Protein AF-A0A965V8N7-F1 (afdb_monomer)

Radius of gyration: 22.2 Å; Cα contacts (8 Å, |Δi|>4): 298; chains: 1; bounding box: 68×40×58 Å

Structure (mmCIF, N/CA/C/O backbone):
data_AF-A0A965V8N7-F1
#
_entry.id   AF-A0A965V8N7-F1
#
loop_
_atom_site.group_PDB
_atom_site.id
_atom_site.type_symbol
_atom_site.label_atom_id
_atom_site.label_alt_id
_atom_site.label_comp_id
_atom_site.label_asym_id
_atom_site.label_entity_id
_atom_site.label_seq_id
_atom_site.pdbx_PDB_ins_code
_atom_site.Cartn_x
_atom_site.Cartn_y
_atom_site.Cartn_z
_atom_site.occupancy
_atom_site.B_iso_or_equiv
_atom_site.auth_seq_id
_atom_site.auth_comp_id
_atom_site.auth_asym_id
_atom_site.auth_atom_id
_atom_site.pdbx_PDB_model_num
ATOM 1 N N . MET A 1 1 ? 3.398 13.184 -12.409 1.00 46.44 1 MET A N 1
ATOM 2 C CA . MET A 1 1 ? 3.079 11.799 -12.832 1.00 46.44 1 MET A CA 1
ATOM 3 C C . MET A 1 1 ? 4.379 11.014 -12.934 1.00 46.44 1 MET A C 1
ATOM 5 O O . MET A 1 1 ? 5.369 11.594 -13.361 1.00 46.44 1 MET A O 1
ATOM 9 N N . ALA A 1 2 ? 4.427 9.757 -12.485 1.00 54.62 2 ALA A N 1
ATOM 10 C CA . ALA A 1 2 ? 5.648 8.955 -12.586 1.00 54.62 2 ALA A CA 1
ATOM 11 C C . ALA A 1 2 ? 5.917 8.620 -14.062 1.00 54.62 2 ALA A C 1
ATOM 13 O O . ALA A 1 2 ? 5.117 7.926 -14.681 1.00 54.62 2 ALA A O 1
ATOM 14 N N . ASN A 1 3 ? 7.009 9.141 -14.628 1.00 67.31 3 ASN A N 1
ATOM 15 C CA . ASN A 1 3 ? 7.424 8.803 -15.986 1.00 67.31 3 ASN A CA 1
ATOM 16 C C . ASN A 1 3 ? 8.149 7.442 -15.965 1.00 67.31 3 ASN A C 1
ATOM 18 O O . ASN A 1 3 ? 9.212 7.306 -15.346 1.00 67.31 3 ASN A O 1
ATOM 22 N N . PHE A 1 4 ? 7.558 6.434 -16.612 1.00 72.81 4 PHE A N 1
ATOM 23 C CA . PHE A 1 4 ? 8.132 5.093 -16.725 1.00 72.81 4 PHE A CA 1
ATOM 24 C C . PHE A 1 4 ? 9.009 4.904 -17.971 1.00 72.81 4 PHE A C 1
ATOM 26 O O . PHE A 1 4 ? 9.716 3.911 -18.030 1.00 72.81 4 PHE A O 1
ATOM 33 N N . GLU A 1 5 ? 9.085 5.860 -18.903 1.00 70.88 5 GLU A N 1
ATOM 34 C CA . GLU A 1 5 ? 9.830 5.748 -20.175 1.00 70.88 5 GLU A CA 1
ATOM 35 C C . GLU A 1 5 ? 11.325 5.414 -20.024 1.00 70.88 5 GLU A C 1
ATOM 37 O O . GLU A 1 5 ? 11.957 4.929 -20.959 1.00 70.88 5 GLU A O 1
ATOM 42 N N . ARG A 1 6 ? 11.911 5.682 -18.849 1.00 79.94 6 ARG A N 1
ATOM 43 C CA . ARG A 1 6 ? 13.310 5.363 -18.504 1.00 79.94 6 ARG A CA 1
ATOM 44 C C . ARG A 1 6 ? 13.419 4.397 -17.325 1.00 79.94 6 ARG A C 1
ATOM 46 O O . ARG A 1 6 ? 14.348 4.473 -16.509 1.00 79.94 6 ARG A O 1
ATOM 53 N N . ARG A 1 7 ? 12.433 3.523 -17.180 1.00 87.44 7 ARG A N 1
ATOM 54 C CA . ARG A 1 7 ? 12.415 2.475 -16.167 1.00 87.44 7 ARG A CA 1
ATOM 55 C C . ARG A 1 7 ? 12.554 1.112 -16.828 1.00 87.44 7 ARG A C 1
ATOM 57 O O . ARG A 1 7 ? 12.416 0.981 -18.030 1.00 87.44 7 ARG A O 1
ATOM 64 N N . VAL A 1 8 ? 12.884 0.113 -16.027 1.00 87.56 8 VAL A N 1
ATOM 65 C CA . VAL A 1 8 ? 13.063 -1.273 -16.457 1.00 87.5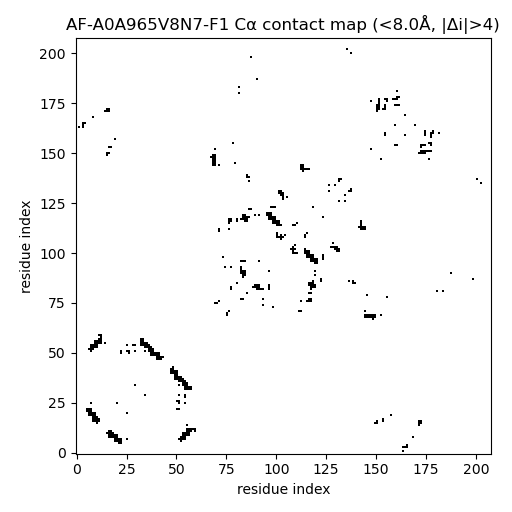6 8 VAL A CA 1
ATOM 66 C C . VAL A 1 8 ? 12.324 -2.160 -15.473 1.00 87.56 8 VAL A C 1
ATOM 68 O O . VAL A 1 8 ? 12.526 -2.025 -14.260 1.00 87.56 8 VAL A O 1
ATOM 71 N N . LEU A 1 9 ? 11.471 -3.047 -15.982 1.00 89.38 9 LEU A N 1
ATOM 72 C CA . LEU A 1 9 ? 10.795 -4.046 -15.165 1.00 89.38 9 LEU A CA 1
ATOM 73 C C . LEU A 1 9 ? 11.708 -5.248 -15.010 1.00 89.38 9 LEU A C 1
ATOM 75 O O . LEU A 1 9 ? 12.157 -5.839 -15.987 1.00 89.38 9 LEU A O 1
ATOM 79 N N . VAL A 1 10 ? 11.972 -5.619 -13.767 1.00 87.62 10 VAL A N 1
ATOM 80 C CA . VAL A 1 10 ? 12.726 -6.824 -13.453 1.00 87.62 10 VAL A CA 1
ATOM 81 C C . VAL A 1 10 ? 11.751 -7.905 -13.017 1.00 87.62 10 VAL A C 1
ATOM 83 O O . VAL A 1 10 ? 11.015 -7.724 -12.041 1.00 87.62 10 VAL A O 1
ATOM 86 N N . LEU A 1 11 ? 11.777 -9.018 -13.736 1.00 86.62 11 LEU A N 1
ATOM 87 C CA . LEU A 1 11 ? 11.002 -10.226 -13.498 1.00 86.62 11 LEU A CA 1
ATOM 88 C C . LEU A 1 11 ? 11.888 -11.314 -12.887 1.00 86.62 11 LEU A C 1
ATOM 90 O O . LEU A 1 11 ? 13.098 -11.360 -13.123 1.00 86.62 11 LEU A O 1
ATOM 94 N N . ASP A 1 12 ? 11.280 -12.215 -12.123 1.00 81.62 12 ASP A N 1
ATOM 95 C CA . ASP A 1 12 ? 11.936 -13.447 -11.689 1.00 81.62 12 ASP A CA 1
ATOM 96 C C . ASP A 1 12 ? 11.844 -14.559 -12.750 1.00 81.62 12 ASP A C 1
ATOM 98 O O . ASP A 1 12 ? 11.287 -14.393 -13.840 1.00 81.62 12 ASP A O 1
ATOM 102 N N . SER A 1 13 ? 12.378 -15.737 -12.423 1.00 78.31 13 SER A N 1
ATOM 103 C CA . SER A 1 13 ? 12.366 -16.900 -13.310 1.00 78.31 13 SER A CA 1
ATOM 104 C C . SER A 1 13 ? 10.961 -17.433 -13.624 1.00 78.31 13 SER A C 1
ATOM 106 O O . SER A 1 13 ? 10.836 -18.280 -14.504 1.00 78.31 13 SER A O 1
ATOM 108 N N . ARG A 1 14 ? 9.900 -16.939 -12.976 1.00 78.81 14 ARG A N 1
ATOM 109 C CA . ARG A 1 14 ? 8.494 -17.295 -13.227 1.00 78.81 14 ARG A CA 1
ATOM 110 C C . ARG A 1 14 ? 7.701 -16.174 -13.899 1.00 78.81 14 ARG A C 1
ATOM 112 O O . ARG A 1 14 ? 6.481 -16.264 -13.941 1.00 78.81 14 ARG A O 1
ATOM 119 N N . TYR A 1 15 ? 8.375 -15.148 -14.423 1.00 83.94 15 TYR A N 1
ATOM 120 C CA . TYR A 1 15 ? 7.741 -13.960 -15.004 1.00 83.94 15 TYR A CA 1
ATOM 121 C C . TYR A 1 15 ? 6.943 -13.124 -13.990 1.00 83.94 15 TYR A C 1
ATOM 123 O O . TYR A 1 15 ? 6.142 -12.275 -14.374 1.00 83.94 15 TYR A O 1
ATOM 131 N N . GLU A 1 16 ? 7.174 -13.308 -12.687 1.00 84.44 16 GLU A N 1
ATOM 132 C CA . GLU A 1 16 ? 6.535 -12.477 -11.674 1.00 84.44 16 GLU A CA 1
ATOM 133 C C . GLU A 1 16 ? 7.379 -11.200 -11.450 1.00 84.44 16 GLU A C 1
ATOM 135 O O . GLU A 1 16 ? 8.605 -11.278 -11.306 1.00 84.44 16 GLU A O 1
ATOM 140 N N . PRO A 1 17 ? 6.759 -10.012 -11.350 1.00 88.94 17 PRO A N 1
ATOM 141 C CA . PRO A 1 17 ? 7.457 -8.752 -11.146 1.00 88.94 17 PRO A CA 1
ATOM 142 C C . PRO A 1 17 ? 8.145 -8.701 -9.777 1.00 88.94 17 PRO A C 1
ATOM 144 O O . PRO A 1 17 ? 7.580 -9.091 -8.749 1.00 88.94 17 PRO A O 1
ATOM 147 N N . VAL A 1 18 ? 9.389 -8.214 -9.774 1.00 85.12 18 VAL A N 1
ATOM 148 C CA . VAL A 1 18 ? 10.254 -8.106 -8.588 1.00 85.12 18 VAL A CA 1
ATOM 149 C C . VAL A 1 18 ? 10.496 -6.649 -8.226 1.00 85.12 18 VAL A C 1
ATOM 151 O O . VAL A 1 18 ? 10.255 -6.241 -7.088 1.00 85.12 18 VAL A O 1
ATOM 154 N N . LYS A 1 19 ? 10.973 -5.850 -9.186 1.00 88.31 19 LYS A N 1
ATOM 155 C CA . LYS A 1 19 ? 11.287 -4.429 -8.982 1.00 88.31 19 LYS A CA 1
ATOM 156 C C . LYS A 1 19 ? 11.195 -3.634 -10.278 1.00 88.31 19 LYS A C 1
ATOM 158 O O . LYS A 1 19 ? 11.414 -4.174 -11.358 1.00 88.31 19 LYS A O 1
ATOM 163 N N . ILE A 1 20 ? 10.955 -2.335 -10.138 1.00 89.94 20 ILE A N 1
ATOM 164 C CA . ILE A 1 20 ? 11.187 -1.349 -11.195 1.00 89.94 20 ILE A CA 1
ATOM 165 C C . ILE A 1 20 ? 12.510 -0.646 -10.903 1.00 89.94 20 ILE A C 1
ATOM 167 O O . ILE A 1 20 ? 12.683 -0.094 -9.814 1.00 89.94 20 ILE A O 1
ATOM 171 N N . VAL A 1 21 ? 13.439 -0.657 -11.857 1.00 88.38 21 VAL A N 1
ATOM 172 C CA . VAL A 1 21 ? 14.742 0.019 -11.740 1.00 88.38 21 VAL A CA 1
ATOM 173 C C . VAL A 1 21 ? 14.898 1.120 -12.784 1.00 88.38 21 VAL A C 1
ATOM 175 O O . VAL A 1 21 ? 14.125 1.204 -13.733 1.00 88.38 21 VAL A O 1
ATOM 178 N N . GLY A 1 22 ? 15.866 2.018 -12.591 1.00 88.38 22 GLY A N 1
ATOM 179 C CA . GLY A 1 22 ? 16.255 2.976 -13.630 1.00 88.38 22 GLY A CA 1
ATOM 180 C C . GLY A 1 22 ? 17.112 2.327 -14.719 1.00 88.38 22 GLY A C 1
ATOM 181 O O . GLY A 1 22 ? 17.747 1.301 -14.470 1.00 88.38 22 GLY A O 1
ATOM 182 N N . LEU A 1 23 ? 17.175 2.965 -15.893 1.00 83.56 23 LEU A N 1
ATOM 183 C CA . LEU A 1 23 ? 17.964 2.494 -17.042 1.00 83.56 23 LEU A CA 1
ATOM 184 C C . LEU A 1 23 ? 19.409 2.130 -16.691 1.00 83.56 23 LEU A C 1
ATOM 186 O O . LEU A 1 23 ? 19.862 1.064 -17.081 1.00 83.56 23 LEU A O 1
ATOM 190 N N . GLN A 1 24 ? 20.113 2.969 -15.923 1.00 82.06 24 GLN A N 1
ATOM 191 C CA . GLN A 1 24 ? 21.515 2.733 -15.543 1.00 82.06 24 GLN A CA 1
ATOM 192 C C . GLN A 1 24 ? 21.703 1.369 -14.861 1.00 82.06 24 GLN A C 1
ATOM 194 O O . GLN A 1 24 ? 22.577 0.595 -15.235 1.00 82.06 24 GLN A O 1
ATOM 199 N N . VAL A 1 25 ? 20.830 1.042 -13.904 1.00 82.62 25 VAL A N 1
ATOM 200 C CA . VAL A 1 25 ? 20.850 -0.252 -13.206 1.00 82.62 25 VAL A CA 1
ATOM 201 C C . VAL A 1 25 ? 20.429 -1.385 -14.142 1.00 82.62 25 VAL A C 1
ATOM 203 O O . VAL A 1 25 ? 20.990 -2.472 -14.068 1.00 82.62 25 VAL A O 1
ATOM 206 N N . GLY A 1 26 ? 19.467 -1.140 -15.036 1.00 80.75 26 GLY A N 1
ATOM 207 C CA . GLY A 1 26 ? 19.075 -2.102 -16.068 1.00 80.75 26 GLY A CA 1
ATOM 208 C C . GLY A 1 26 ? 20.243 -2.491 -16.979 1.00 80.75 26 GLY A C 1
ATOM 209 O O . GLY A 1 26 ? 20.468 -3.676 -17.198 1.00 80.75 26 GLY A O 1
ATOM 210 N N . PHE A 1 27 ? 21.037 -1.515 -17.428 1.00 79.00 27 PHE A N 1
ATOM 211 C CA . PHE A 1 27 ? 22.238 -1.756 -18.231 1.00 79.00 27 PHE A CA 1
ATOM 212 C C . PHE A 1 27 ? 23.290 -2.577 -17.488 1.00 79.00 27 PHE A C 1
ATOM 214 O O . PHE A 1 27 ? 23.873 -3.472 -18.081 1.00 79.00 27 PHE A O 1
ATOM 221 N N . VAL A 1 28 ? 23.505 -2.336 -16.191 1.00 77.75 28 VAL A N 1
ATOM 222 C CA . VAL A 1 28 ? 24.415 -3.175 -15.390 1.00 77.75 28 VAL A CA 1
ATOM 223 C C . VAL A 1 28 ? 23.918 -4.623 -15.335 1.00 77.75 28 VAL A C 1
ATOM 225 O O . VAL A 1 28 ? 24.711 -5.552 -15.457 1.00 77.75 28 VAL A O 1
ATOM 228 N N . LEU A 1 29 ? 22.604 -4.831 -15.204 1.00 73.69 29 LEU A N 1
ATOM 229 C CA . LEU A 1 29 ? 22.031 -6.175 -15.141 1.00 73.69 29 LEU A CA 1
ATOM 230 C C . LEU A 1 29 ? 22.178 -6.950 -16.460 1.00 73.69 29 LEU A C 1
ATOM 232 O O . LEU A 1 29 ? 22.358 -8.164 -16.397 1.00 73.69 29 LEU A O 1
ATOM 236 N N . LEU A 1 30 ? 22.192 -6.280 -17.619 1.00 71.25 30 LEU A N 1
ATOM 237 C CA . LEU A 1 30 ? 22.417 -6.918 -18.928 1.00 71.25 30 LEU A CA 1
ATOM 238 C C . LEU A 1 30 ? 23.688 -7.768 -18.985 1.00 71.25 30 LEU A C 1
ATOM 240 O O . LEU A 1 30 ? 23.694 -8.829 -19.596 1.00 71.25 30 LEU A O 1
ATOM 244 N N . TYR A 1 31 ? 24.756 -7.312 -18.333 1.00 66.38 31 TYR A N 1
ATOM 245 C CA . TYR A 1 31 ? 26.040 -8.014 -18.322 1.00 66.38 31 TYR A CA 1
ATOM 246 C C . TYR A 1 31 ? 26.056 -9.227 -17.384 1.00 66.38 31 TYR A C 1
ATOM 248 O O . TYR A 1 31 ? 27.002 -10.007 -17.400 1.00 66.38 31 TYR A O 1
ATOM 256 N N . THR A 1 32 ? 25.025 -9.382 -16.549 1.00 63.97 32 THR A N 1
ATOM 257 C CA . THR A 1 32 ? 24.974 -10.403 -15.491 1.00 63.97 32 THR A CA 1
ATOM 258 C C . THR A 1 32 ? 23.913 -11.475 -15.723 1.00 63.97 32 THR A C 1
ATOM 260 O O . THR A 1 32 ? 24.016 -12.555 -15.144 1.00 63.97 32 THR A O 1
ATOM 263 N N . VAL A 1 33 ? 22.884 -11.199 -16.534 1.00 65.94 33 VAL A N 1
ATOM 264 C CA . VAL A 1 33 ? 21.743 -12.105 -16.734 1.00 65.94 33 VAL A CA 1
ATOM 265 C C . VAL A 1 33 ? 21.225 -12.094 -18.179 1.00 65.94 33 VAL A C 1
ATOM 267 O O . VAL A 1 33 ? 21.269 -11.053 -18.833 1.00 65.94 33 VAL A O 1
ATOM 270 N N . PRO A 1 34 ? 20.676 -13.220 -18.679 1.00 60.97 34 PRO A N 1
ATOM 271 C CA . PRO A 1 34 ? 20.028 -13.257 -19.987 1.00 60.97 34 PRO A CA 1
ATOM 272 C C . PRO A 1 34 ? 18.777 -12.364 -20.037 1.00 60.97 34 PRO A C 1
ATOM 274 O O . PRO A 1 34 ? 18.000 -12.293 -19.083 1.00 60.97 34 PRO A O 1
ATOM 277 N N . VAL A 1 35 ? 18.563 -11.696 -21.169 1.00 61.94 35 VAL A N 1
ATOM 278 C CA . VAL A 1 35 ? 17.463 -10.741 -21.389 1.00 61.94 35 VAL A CA 1
ATOM 279 C C . VAL A 1 35 ? 16.315 -11.424 -22.114 1.00 61.94 35 VAL A C 1
ATOM 281 O O . VAL A 1 35 ? 16.551 -12.218 -23.019 1.00 61.94 35 VAL A O 1
ATOM 284 N N . LEU A 1 36 ? 15.080 -11.102 -21.729 1.00 61.03 36 LEU A N 1
ATOM 285 C CA . LEU A 1 36 ? 13.883 -11.645 -22.370 1.00 61.03 36 LEU A CA 1
ATOM 286 C C . LEU A 1 36 ? 13.393 -10.760 -23.527 1.00 61.03 36 LEU A C 1
ATOM 288 O O . LEU A 1 36 ? 12.971 -11.295 -24.544 1.00 61.03 36 LEU A O 1
ATOM 292 N N . ASP A 1 37 ? 13.430 -9.432 -23.371 1.00 60.16 37 ASP A N 1
ATOM 293 C CA . ASP A 1 37 ? 12.869 -8.504 -24.357 1.00 60.16 37 ASP A CA 1
ATOM 294 C C . ASP A 1 37 ? 13.571 -7.126 -24.329 1.00 60.16 37 ASP A C 1
ATOM 296 O O . ASP A 1 37 ? 13.701 -6.494 -23.274 1.00 60.16 37 ASP A O 1
ATOM 300 N N . SER A 1 38 ? 14.034 -6.673 -25.501 1.00 58.91 38 SER A N 1
ATOM 301 C CA . SER A 1 38 ? 14.757 -5.406 -25.721 1.00 58.91 38 SER A CA 1
ATOM 302 C C . SER A 1 38 ? 14.299 -4.730 -27.027 1.00 58.91 38 SER A C 1
ATOM 304 O O . SER A 1 38 ? 15.030 -4.733 -28.019 1.00 58.91 38 SER A O 1
ATOM 306 N N . PRO A 1 39 ? 13.100 -4.125 -27.069 1.00 56.59 39 PRO A N 1
ATOM 307 C CA . PRO A 1 39 ? 12.486 -3.714 -28.333 1.00 56.59 39 PRO A CA 1
ATOM 308 C C . PRO A 1 39 ? 12.979 -2.364 -28.884 1.00 56.59 39 PRO A C 1
ATOM 310 O O . PRO A 1 39 ? 12.625 -2.000 -30.003 1.00 56.59 39 PRO A O 1
ATOM 313 N N . ARG A 1 40 ? 13.770 -1.574 -28.136 1.00 61.91 40 ARG A N 1
ATOM 314 C CA . ARG A 1 40 ? 14.130 -0.198 -28.535 1.00 61.91 40 ARG A CA 1
ATOM 315 C C . ARG A 1 40 ? 15.629 0.067 -28.463 1.00 61.91 40 ARG A C 1
ATOM 317 O O . ARG A 1 40 ? 16.266 -0.218 -27.455 1.00 61.91 40 ARG A O 1
ATOM 324 N N . LEU A 1 41 ? 16.170 0.684 -29.511 1.00 64.81 41 LEU A N 1
ATOM 325 C CA . LEU A 1 41 ? 17.547 1.176 -29.560 1.00 64.81 41 LEU A CA 1
ATOM 326 C C . LEU A 1 41 ? 17.602 2.632 -29.070 1.00 64.81 41 LEU A C 1
ATOM 328 O O . LEU A 1 41 ? 16.869 3.485 -29.571 1.00 64.81 41 LEU A O 1
ATOM 332 N N . ILE A 1 42 ? 18.481 2.935 -28.115 1.00 66.69 42 ILE A N 1
ATOM 333 C CA . ILE A 1 42 ? 18.906 4.308 -27.815 1.00 66.69 42 ILE A CA 1
ATOM 334 C C . ILE A 1 42 ? 20.180 4.589 -28.603 1.00 66.69 42 ILE A C 1
ATOM 336 O O . ILE A 1 42 ? 21.136 3.820 -28.537 1.00 66.69 42 ILE A O 1
ATOM 340 N N . ARG A 1 43 ? 20.205 5.714 -29.319 1.00 59.84 43 ARG A N 1
ATOM 341 C CA . ARG A 1 43 ? 21.410 6.207 -29.989 1.00 59.84 43 ARG A CA 1
ATOM 342 C C . ARG A 1 43 ? 22.262 6.989 -28.993 1.00 59.84 43 ARG A C 1
ATOM 344 O O . ARG A 1 43 ? 21.801 7.977 -28.427 1.00 59.84 43 ARG A O 1
ATOM 351 N N . GLY A 1 44 ? 23.483 6.529 -28.767 1.00 65.75 44 GLY A N 1
ATOM 352 C CA . GLY A 1 44 ? 24.552 7.320 -28.172 1.00 65.75 44 GLY A CA 1
ATOM 353 C C . GLY A 1 44 ? 25.307 8.114 -29.239 1.00 65.75 44 GLY A C 1
ATOM 354 O O . GLY A 1 44 ? 25.000 8.032 -30.427 1.00 65.75 44 GLY A O 1
ATOM 355 N N . VAL A 1 45 ? 26.318 8.868 -28.806 1.00 66.25 45 VAL A N 1
ATOM 356 C CA . VAL A 1 45 ? 27.130 9.731 -29.687 1.00 66.25 45 VAL A CA 1
ATOM 357 C C . VAL A 1 45 ? 27.904 8.918 -30.734 1.00 66.25 45 VAL A C 1
ATOM 359 O O . VAL A 1 45 ? 28.059 9.368 -31.863 1.00 66.25 45 VAL A O 1
ATOM 362 N N . SER A 1 46 ? 28.351 7.708 -30.381 1.00 66.81 46 SER A N 1
ATOM 363 C CA . SER A 1 46 ? 29.181 6.860 -31.258 1.00 66.81 46 SER A CA 1
ATOM 364 C C . SER A 1 46 ? 28.631 5.448 -31.465 1.00 66.81 46 SER A C 1
ATOM 366 O O . SER A 1 46 ? 29.075 4.744 -32.364 1.00 66.81 46 SER A O 1
ATOM 368 N N . GLN A 1 47 ? 27.690 5.005 -30.630 1.00 69.12 47 GLN A N 1
ATOM 369 C CA . GLN A 1 47 ? 27.152 3.642 -30.645 1.00 69.12 47 GLN A CA 1
ATOM 370 C C . GLN A 1 47 ? 25.671 3.657 -30.277 1.00 69.12 47 GLN A C 1
ATOM 372 O O . GLN A 1 47 ? 25.217 4.547 -29.559 1.00 69.12 47 GLN A O 1
ATOM 377 N N . SER A 1 48 ? 24.918 2.668 -30.753 1.00 68.31 48 SER A N 1
ATOM 378 C CA . SER A 1 48 ? 23.520 2.458 -30.362 1.00 68.31 48 SER A CA 1
ATOM 379 C C . SER A 1 48 ? 23.413 1.268 -29.414 1.00 68.31 48 SER A C 1
ATOM 381 O O . SER A 1 48 ? 24.083 0.261 -29.613 1.00 68.31 48 SER A O 1
ATOM 383 N N . PHE A 1 49 ? 22.553 1.377 -28.404 1.00 65.56 49 PHE A N 1
ATOM 384 C CA . PHE A 1 49 ? 22.380 0.369 -27.360 1.00 65.56 49 PHE A CA 1
ATOM 385 C C . PHE A 1 49 ? 20.933 -0.110 -27.307 1.00 65.56 49 PHE A C 1
ATOM 387 O O . PHE A 1 49 ? 20.006 0.702 -27.325 1.00 65.56 49 PHE A O 1
ATOM 394 N N . THR A 1 50 ? 20.723 -1.419 -27.192 1.00 67.19 50 THR A N 1
ATOM 395 C CA . THR A 1 50 ? 19.402 -1.993 -26.917 1.00 67.19 50 THR A CA 1
ATOM 396 C C . THR A 1 50 ? 18.999 -1.703 -25.477 1.00 67.19 50 THR A C 1
ATOM 398 O O . THR A 1 50 ? 19.742 -2.007 -24.543 1.00 67.19 50 THR A O 1
ATOM 401 N N . VAL A 1 51 ? 17.823 -1.114 -25.289 1.00 67.81 51 VAL A N 1
ATOM 402 C CA . VAL A 1 51 ? 17.281 -0.816 -23.967 1.00 67.81 51 VAL A CA 1
ATOM 403 C C . VAL A 1 51 ? 16.587 -2.048 -23.411 1.00 67.81 51 VAL A C 1
ATOM 405 O O . VAL A 1 51 ? 15.624 -2.519 -24.022 1.00 67.81 51 VAL A O 1
ATOM 408 N N . PRO A 1 52 ? 16.994 -2.518 -22.224 1.00 69.06 52 PRO A N 1
ATOM 409 C CA . PRO A 1 52 ? 16.343 -3.645 -21.593 1.00 69.06 52 PRO A CA 1
ATOM 410 C C . PRO A 1 52 ? 15.083 -3.167 -20.887 1.00 69.06 52 PRO A C 1
ATOM 412 O O . PRO A 1 52 ? 15.123 -2.810 -19.717 1.00 69.06 52 PRO A O 1
ATOM 415 N N . TRP A 1 53 ? 13.959 -3.103 -21.590 1.00 79.81 53 TRP A N 1
ATOM 416 C CA . TRP A 1 53 ? 12.695 -2.664 -20.988 1.00 79.81 53 TRP A CA 1
ATOM 417 C C . TRP A 1 53 ? 12.179 -3.696 -19.969 1.00 79.81 53 TRP A C 1
ATOM 419 O O . TRP A 1 53 ? 11.582 -3.337 -18.949 1.00 79.81 53 TRP A O 1
ATOM 429 N N . ILE A 1 54 ? 12.454 -4.980 -20.214 1.00 85.25 54 ILE A N 1
ATOM 430 C CA . ILE A 1 54 ? 12.112 -6.083 -19.317 1.00 85.25 54 ILE A CA 1
ATOM 431 C C . ILE A 1 54 ? 13.323 -7.007 -19.168 1.00 85.25 54 ILE A C 1
ATOM 433 O O . ILE A 1 54 ? 13.821 -7.580 -20.134 1.00 85.25 54 ILE A O 1
ATOM 437 N N . ILE A 1 55 ? 13.789 -7.182 -17.932 1.00 84.31 55 ILE A N 1
ATOM 438 C CA . ILE A 1 55 ? 14.890 -8.093 -17.598 1.00 84.31 55 ILE A CA 1
ATOM 439 C C . ILE A 1 55 ? 14.335 -9.254 -16.793 1.00 84.31 55 ILE A C 1
ATOM 441 O O . ILE A 1 55 ? 13.659 -9.041 -15.789 1.00 84.31 55 ILE A O 1
ATOM 445 N N . ARG A 1 56 ? 14.671 -10.484 -17.185 1.00 82.50 56 ARG A N 1
ATOM 446 C CA . ARG A 1 56 ? 14.316 -11.692 -16.441 1.00 82.50 56 ARG A CA 1
ATOM 447 C C . ARG A 1 56 ? 15.542 -12.245 -15.727 1.00 82.50 56 ARG A C 1
ATOM 449 O O . ARG A 1 56 ? 16.573 -12.488 -16.338 1.00 82.50 56 ARG A O 1
ATOM 456 N N . LEU A 1 57 ? 15.421 -12.482 -14.427 1.00 77.06 57 LEU A N 1
ATOM 457 C CA . LEU A 1 57 ? 16.471 -13.122 -13.640 1.00 77.06 57 LEU A CA 1
ATOM 458 C C . LEU A 1 57 ? 16.290 -14.645 -13.684 1.00 77.06 57 LEU A C 1
ATOM 460 O O . LEU A 1 57 ? 15.253 -15.158 -13.267 1.00 77.06 57 LEU A O 1
ATOM 464 N N . PHE A 1 58 ? 17.299 -15.378 -14.161 1.00 67.12 58 PHE A N 1
ATOM 465 C CA . PHE A 1 58 ? 17.256 -16.847 -14.245 1.00 67.12 58 PHE A CA 1
ATOM 466 C C . PHE A 1 58 ? 17.676 -17.525 -12.931 1.00 67.12 58 PHE A C 1
ATOM 468 O O . PHE A 1 58 ? 17.113 -18.555 -12.566 1.00 67.12 58 PHE A O 1
ATOM 475 N N . ASN A 1 59 ? 18.565 -16.888 -12.161 1.00 61.34 59 ASN A N 1
ATOM 476 C CA . ASN A 1 59 ? 19.004 -17.360 -10.849 1.00 61.34 59 ASN A CA 1
ATOM 477 C C . ASN A 1 59 ? 18.315 -16.553 -9.748 1.00 61.34 59 ASN A C 1
ATOM 479 O O . ASN A 1 59 ? 18.723 -15.441 -9.421 1.00 61.34 59 ASN A O 1
ATOM 483 N N . CYS A 1 60 ? 17.250 -17.103 -9.173 1.00 52.72 60 CYS A N 1
ATOM 484 C CA . CYS A 1 60 ? 16.647 -16.552 -7.965 1.00 52.72 60 CYS A CA 1
ATOM 485 C C . CYS A 1 60 ? 16.946 -17.487 -6.795 1.00 52.72 60 CYS A C 1
ATOM 487 O O . CYS A 1 60 ? 16.623 -18.673 -6.847 1.00 52.72 60 CYS A O 1
ATOM 489 N N . ALA A 1 61 ? 17.566 -16.930 -5.749 1.00 50.66 61 ALA A N 1
ATOM 490 C CA . ALA A 1 61 ? 17.768 -17.581 -4.460 1.00 50.66 61 ALA A CA 1
ATOM 491 C C . ALA A 1 61 ? 16.473 -18.274 -3.983 1.00 50.66 61 ALA A C 1
ATOM 493 O O . ALA A 1 61 ? 15.374 -17.788 -4.289 1.00 50.66 61 ALA A O 1
ATOM 494 N N . PRO A 1 62 ? 16.574 -19.396 -3.244 1.00 47.47 62 PRO A N 1
ATOM 495 C CA . PRO A 1 62 ? 15.419 -20.176 -2.828 1.00 47.47 62 PRO A CA 1
ATOM 496 C C . PRO A 1 62 ? 14.368 -19.283 -2.173 1.00 47.47 62 PRO A C 1
ATOM 498 O O . PRO A 1 62 ? 14.657 -18.490 -1.273 1.00 47.47 62 PRO A O 1
ATOM 501 N N . ARG A 1 63 ? 13.128 -19.411 -2.661 1.00 54.00 63 ARG A N 1
ATOM 502 C CA . ARG A 1 63 ? 11.956 -18.717 -2.124 1.00 54.00 63 ARG A CA 1
ATOM 503 C C . ARG A 1 63 ? 11.944 -18.912 -0.613 1.00 54.00 63 ARG A C 1
ATOM 505 O O . ARG A 1 63 ? 11.746 -20.029 -0.136 1.00 54.00 63 ARG A O 1
ATOM 512 N N . ASN A 1 64 ? 12.064 -17.827 0.145 1.00 43.94 64 ASN A N 1
ATOM 513 C CA . ASN A 1 64 ? 11.592 -17.861 1.516 1.00 43.94 64 ASN A CA 1
ATOM 514 C C . ASN A 1 64 ? 10.065 -17.998 1.413 1.00 43.94 64 ASN A C 1
ATOM 516 O O . ASN A 1 64 ? 9.376 -17.027 1.110 1.00 43.94 64 ASN A O 1
ATOM 520 N N . ARG A 1 65 ? 9.547 -19.223 1.581 1.00 49.19 65 ARG A N 1
ATOM 521 C CA . ARG A 1 65 ? 8.120 -19.602 1.485 1.00 49.19 65 ARG A CA 1
ATOM 522 C C . ARG A 1 65 ? 7.235 -18.922 2.547 1.00 49.19 65 ARG A C 1
ATOM 524 O O . ARG A 1 65 ? 6.102 -19.333 2.773 1.00 49.19 65 ARG A O 1
ATOM 531 N N . ARG A 1 66 ? 7.741 -17.899 3.240 1.00 44.03 66 ARG A N 1
ATOM 532 C CA . ARG A 1 66 ? 7.019 -17.175 4.283 1.00 44.03 66 ARG A CA 1
ATOM 533 C C . ARG A 1 66 ? 6.011 -16.220 3.646 1.00 44.03 66 ARG A C 1
ATOM 535 O O . ARG A 1 66 ? 6.333 -15.073 3.348 1.00 44.03 66 ARG A O 1
ATOM 542 N N . GLY A 1 67 ? 4.789 -16.730 3.511 1.00 51.62 67 GLY A N 1
ATOM 543 C CA . GLY A 1 67 ? 3.553 -15.958 3.434 1.00 51.62 67 GLY A CA 1
ATOM 544 C C . GLY A 1 67 ? 3.071 -15.686 2.016 1.00 51.62 67 GLY A C 1
ATOM 545 O O . GLY A 1 67 ? 3.503 -14.734 1.377 1.00 51.62 67 GLY A O 1
ATOM 546 N N . HIS A 1 68 ? 2.095 -16.472 1.565 1.00 55.59 68 HIS A N 1
ATOM 547 C CA . HIS A 1 68 ? 1.324 -16.271 0.332 1.00 55.59 68 HIS A CA 1
ATOM 548 C C . HIS A 1 68 ? 0.368 -15.055 0.387 1.00 55.59 68 HIS A C 1
ATOM 550 O O . HIS A 1 68 ? -0.625 -15.025 -0.326 1.00 55.59 68 HIS A O 1
ATOM 556 N N . GLY A 1 69 ? 0.644 -14.046 1.221 1.00 65.25 69 GLY A N 1
ATOM 557 C CA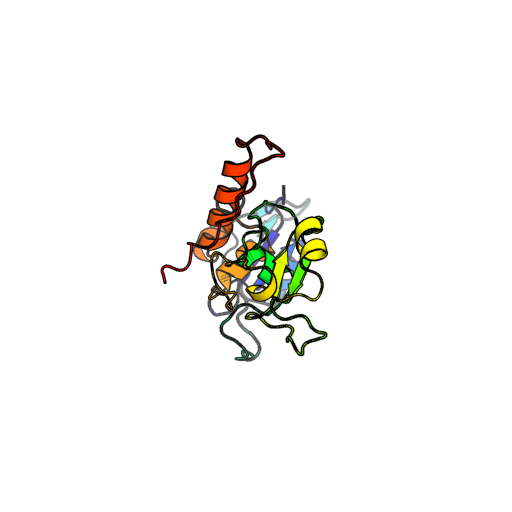 . GLY A 1 69 ? -0.259 -12.920 1.461 1.00 65.25 69 GLY A CA 1
ATOM 558 C C . GLY A 1 69 ? 0.468 -11.595 1.652 1.00 65.25 69 GLY A C 1
ATOM 559 O O . GLY A 1 69 ? 1.688 -11.541 1.842 1.00 65.25 69 GLY A O 1
ATOM 560 N N . ALA A 1 70 ? -0.291 -10.500 1.612 1.00 75.06 70 ALA A N 1
ATOM 561 C CA . ALA A 1 70 ? 0.259 -9.169 1.822 1.00 75.06 70 ALA A CA 1
ATOM 562 C C . ALA A 1 70 ? 0.972 -9.079 3.177 1.00 75.06 70 ALA A C 1
ATOM 564 O O . ALA A 1 70 ? 0.408 -9.417 4.222 1.00 75.06 70 ALA A O 1
ATOM 565 N N . ARG A 1 71 ? 2.216 -8.588 3.169 1.00 80.25 71 ARG A N 1
ATOM 566 C CA . ARG A 1 71 ? 2.944 -8.285 4.407 1.00 80.25 71 ARG A CA 1
ATOM 567 C C . ARG A 1 71 ? 2.184 -7.239 5.209 1.00 80.25 71 ARG A C 1
ATOM 569 O O . ARG A 1 71 ? 1.752 -6.237 4.638 1.00 80.25 71 ARG A O 1
ATOM 576 N N . PHE A 1 72 ? 2.076 -7.430 6.517 1.00 86.81 72 PHE A N 1
ATOM 577 C CA . PHE A 1 72 ? 1.520 -6.398 7.379 1.00 86.81 72 PHE A CA 1
ATOM 578 C C . PHE A 1 72 ? 2.423 -5.157 7.3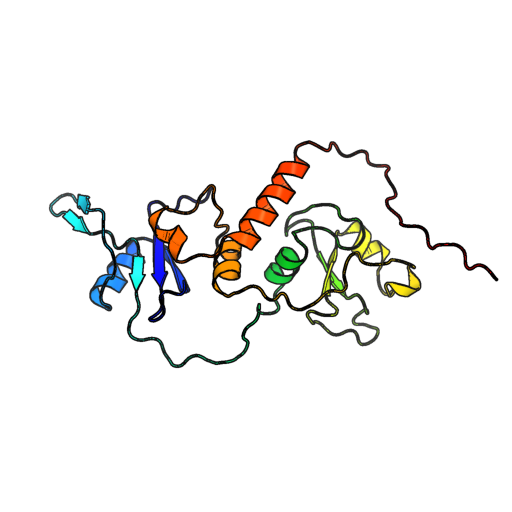36 1.00 86.81 72 PHE A C 1
ATOM 580 O O . PHE A 1 72 ? 3.611 -5.223 7.649 1.00 86.81 72 PHE A O 1
ATOM 587 N N . SER A 1 73 ? 1.884 -4.036 6.867 1.00 88.44 73 SER A N 1
ATOM 588 C CA . SER A 1 73 ? 2.577 -2.747 6.822 1.00 88.44 73 SER A CA 1
ATOM 589 C C . SER A 1 73 ? 1.553 -1.627 6.729 1.00 88.44 73 SER A C 1
ATOM 591 O O . SER A 1 73 ? 0.457 -1.838 6.210 1.00 88.44 73 SER A O 1
ATOM 593 N N . ARG A 1 74 ? 1.922 -0.419 7.172 1.00 90.88 74 ARG A N 1
ATOM 594 C CA . ARG A 1 74 ? 1.014 0.738 7.142 1.00 90.88 74 ARG A CA 1
ATOM 595 C C . ARG A 1 74 ? 0.440 0.984 5.751 1.00 90.88 74 ARG A C 1
ATOM 597 O O . ARG A 1 74 ? -0.764 1.140 5.600 1.00 90.88 74 ARG A O 1
ATOM 604 N N . GLN A 1 75 ? 1.305 0.941 4.739 1.00 84.88 75 GLN A N 1
ATOM 605 C CA . GLN A 1 75 ? 0.907 1.099 3.345 1.00 84.88 75 GLN A CA 1
ATOM 606 C C . GLN A 1 75 ? -0.120 0.041 2.929 1.00 84.88 75 GLN A C 1
ATOM 608 O O . GLN A 1 75 ? -1.133 0.391 2.337 1.00 84.88 75 GLN A O 1
ATOM 613 N N . ASN A 1 76 ? 0.094 -1.230 3.277 1.00 85.12 76 ASN A N 1
ATOM 614 C CA . ASN A 1 76 ? -0.834 -2.290 2.886 1.00 85.12 76 ASN A CA 1
ATOM 615 C C . ASN A 1 76 ? -2.173 -2.223 3.639 1.00 85.12 76 ASN A C 1
ATOM 617 O O . ASN A 1 76 ? -3.184 -2.613 3.063 1.00 85.12 76 ASN A O 1
ATOM 621 N N . VAL A 1 77 ? -2.211 -1.697 4.870 1.00 90.75 77 VAL A N 1
ATOM 622 C CA . VAL A 1 77 ? -3.481 -1.423 5.566 1.00 90.75 77 VAL A CA 1
ATOM 623 C C . VAL A 1 77 ? -4.256 -0.312 4.858 1.00 90.75 77 VAL A C 1
ATOM 625 O O . VAL A 1 77 ? -5.420 -0.508 4.526 1.00 90.75 77 VAL A O 1
ATOM 628 N N . TYR A 1 78 ? -3.604 0.811 4.533 1.00 88.69 78 TYR A N 1
ATOM 629 C CA . TYR A 1 78 ? -4.256 1.889 3.781 1.00 88.69 78 TYR A CA 1
ATOM 630 C C . TYR A 1 78 ? -4.778 1.410 2.423 1.00 88.69 78 TYR A C 1
ATOM 632 O O . TYR A 1 78 ? -5.855 1.814 1.999 1.00 88.69 78 TYR A O 1
ATOM 640 N N . LEU A 1 79 ? -4.032 0.532 1.750 1.00 81.88 79 LEU A N 1
ATOM 641 C CA . LEU A 1 79 ? -4.440 -0.071 0.484 1.00 81.88 79 LEU A CA 1
ATOM 642 C C . LEU A 1 79 ? -5.648 -0.996 0.633 1.00 81.88 79 LEU A C 1
ATOM 644 O O . LEU A 1 79 ? -6.567 -0.910 -0.178 1.00 81.88 79 LEU A O 1
ATOM 648 N N . ARG A 1 80 ? -5.659 -1.857 1.659 1.00 87.06 80 ARG A N 1
ATOM 649 C CA . ARG A 1 80 ? -6.802 -2.727 1.974 1.00 87.06 80 ARG A CA 1
ATOM 650 C C . ARG A 1 80 ? -8.070 -1.902 2.192 1.00 87.06 80 ARG A C 1
ATOM 652 O O . ARG A 1 80 ? -9.118 -2.246 1.662 1.00 87.06 80 ARG A O 1
ATOM 659 N N . ASP A 1 81 ? -7.936 -0.801 2.921 1.00 88.44 81 ASP A N 1
ATOM 660 C CA . ASP A 1 81 ? -9.036 0.079 3.321 1.00 88.44 81 ASP A CA 1
ATOM 661 C C . ASP A 1 81 ? -9.365 1.148 2.263 1.00 88.44 81 ASP A C 1
ATOM 663 O O . ASP A 1 81 ? -10.151 2.064 2.507 1.00 88.44 81 ASP A O 1
ATOM 667 N N . GLY A 1 82 ? -8.727 1.080 1.091 1.00 83.44 82 GLY A N 1
ATOM 668 C CA . GLY A 1 82 ? -8.971 1.980 -0.032 1.00 83.44 82 GLY A CA 1
ATOM 669 C C . GLY A 1 82 ? -8.658 3.451 0.234 1.00 83.44 82 GLY A C 1
ATOM 670 O O . GLY A 1 82 ? -9.266 4.326 -0.377 1.00 83.44 82 GLY A O 1
ATOM 671 N N . PHE A 1 83 ? -7.717 3.733 1.137 1.00 87.25 83 PHE A N 1
ATOM 672 C CA . PHE A 1 83 ? -7.421 5.074 1.648 1.00 87.25 83 PHE A CA 1
ATOM 673 C C . PHE A 1 83 ? -8.661 5.789 2.208 1.00 87.25 83 PHE A C 1
ATOM 675 O O . PHE A 1 83 ? -8.820 7.001 2.040 1.00 87.25 83 PHE A O 1
ATOM 682 N N . ARG A 1 84 ? -9.542 5.042 2.882 1.00 90.31 84 ARG A N 1
ATOM 683 C CA . ARG A 1 84 ? -10.733 5.580 3.542 1.00 90.31 84 ARG A CA 1
ATOM 684 C C . ARG A 1 84 ? -10.744 5.247 5.022 1.00 90.31 84 ARG A C 1
ATOM 686 O O . ARG A 1 84 ? -10.344 4.162 5.444 1.00 90.31 84 ARG A O 1
ATOM 693 N N . CYS A 1 85 ? -11.217 6.203 5.814 1.00 93.38 85 CYS A N 1
ATOM 694 C CA . CYS A 1 85 ? -11.470 5.994 7.233 1.00 93.38 85 CYS A CA 1
ATOM 695 C C . CYS A 1 85 ? -12.531 4.901 7.415 1.00 93.38 85 CYS A C 1
ATOM 697 O O . CYS A 1 85 ? -13.637 5.046 6.909 1.00 93.38 85 CYS A O 1
ATOM 699 N N . GLN A 1 86 ? -12.243 3.850 8.177 1.00 94.12 86 GLN A N 1
ATOM 700 C CA . GLN A 1 86 ? -13.190 2.752 8.404 1.00 94.12 86 GLN A CA 1
ATOM 701 C C . GLN A 1 86 ? -14.348 3.126 9.343 1.00 94.12 86 GLN A C 1
ATOM 703 O O . GLN A 1 86 ? -15.305 2.369 9.466 1.00 94.12 86 GLN A O 1
ATOM 708 N N . TYR A 1 87 ? -14.285 4.303 9.972 1.00 93.38 87 TYR A N 1
ATOM 709 C CA . TYR A 1 87 ? -15.333 4.808 10.862 1.00 93.38 87 TYR A CA 1
ATOM 710 C C . TYR A 1 87 ? -16.320 5.752 10.168 1.00 93.38 87 TYR A C 1
ATOM 712 O O . TYR A 1 87 ? -17.516 5.650 10.399 1.00 93.38 87 TYR A O 1
ATOM 720 N N . CYS A 1 88 ? -15.838 6.680 9.333 1.00 91.31 88 CYS A N 1
ATOM 721 C CA . CYS A 1 88 ? -16.684 7.688 8.671 1.00 91.31 88 CYS A CA 1
ATOM 722 C C . CYS A 1 88 ? -16.620 7.655 7.140 1.00 91.31 88 CYS A C 1
ATOM 724 O O . CYS A 1 88 ? -17.212 8.502 6.480 1.00 91.31 88 CYS A O 1
ATOM 726 N N . ASN A 1 89 ? -15.860 6.722 6.566 1.00 91.31 89 ASN A N 1
ATOM 727 C CA . ASN A 1 89 ? -15.684 6.522 5.126 1.00 91.31 89 ASN A CA 1
ATOM 728 C C . ASN A 1 89 ? -15.056 7.697 4.342 1.00 91.31 89 ASN A C 1
ATOM 730 O O . ASN A 1 89 ? -14.942 7.639 3.111 1.00 91.31 89 ASN A O 1
ATOM 734 N N . CYS A 1 90 ? -14.587 8.750 5.025 1.00 88.94 90 CYS A N 1
ATOM 735 C CA . CYS A 1 90 ? -13.919 9.868 4.364 1.00 88.94 90 CYS A CA 1
ATOM 736 C C . CYS A 1 90 ? -12.631 9.397 3.669 1.00 88.94 90 CYS A C 1
ATOM 738 O O . CYS A 1 90 ? -11.827 8.658 4.252 1.00 88.94 90 CYS A O 1
ATOM 740 N N . ALA A 1 91 ? -12.426 9.840 2.429 1.00 86.12 91 ALA A N 1
ATOM 741 C CA . ALA A 1 91 ? -11.195 9.586 1.692 1.00 86.12 91 ALA A CA 1
ATOM 742 C C . ALA A 1 91 ? -10.040 10.436 2.236 1.00 86.12 91 ALA A C 1
ATOM 744 O O . ALA A 1 91 ? -10.237 11.530 2.767 1.00 86.12 91 ALA A O 1
ATOM 745 N N . GLY A 1 92 ? -8.817 9.940 2.081 1.00 85.38 92 GLY A N 1
ATOM 746 C CA . GLY A 1 92 ? -7.622 10.674 2.466 1.00 85.38 92 GLY A CA 1
ATOM 747 C C . GLY A 1 92 ? -6.359 10.180 1.773 1.00 85.38 92 GLY A C 1
ATOM 748 O O . GLY A 1 92 ? -6.376 9.324 0.892 1.00 85.38 92 GLY A O 1
ATOM 749 N N . SER A 1 93 ? -5.232 10.743 2.185 1.00 85.31 93 SER A N 1
ATOM 750 C CA . SER A 1 93 ? -3.891 10.299 1.828 1.00 85.31 93 SER A CA 1
ATOM 751 C C . SER A 1 93 ? -3.166 9.793 3.075 1.00 85.31 93 SER A C 1
ATOM 753 O O . SER A 1 93 ? -3.612 9.975 4.207 1.00 85.31 93 SER A O 1
ATOM 755 N N . MET A 1 94 ? -1.991 9.193 2.897 1.00 84.81 94 MET A N 1
ATOM 756 C CA . MET A 1 94 ? -1.174 8.745 4.033 1.00 84.81 94 MET A CA 1
ATOM 757 C C . MET A 1 94 ? -0.748 9.890 4.971 1.00 84.81 94 MET A C 1
ATOM 759 O O . MET A 1 94 ? -0.308 9.616 6.082 1.00 84.81 94 MET A O 1
ATOM 763 N N . LEU A 1 95 ? -0.868 11.153 4.541 1.00 87.12 95 LEU A N 1
ATOM 764 C CA . LEU A 1 95 ? -0.525 12.329 5.347 1.00 87.12 95 LEU A CA 1
ATOM 765 C C . LEU A 1 95 ? -1.626 12.708 6.350 1.00 87.12 95 LEU A C 1
ATOM 767 O O . LEU A 1 95 ? -1.331 13.233 7.425 1.00 87.12 95 LEU A O 1
ATOM 771 N N . ASN A 1 96 ? -2.896 12.466 6.012 1.00 89.56 96 ASN A N 1
ATOM 772 C CA . ASN A 1 96 ? -4.042 12.841 6.850 1.00 89.56 96 ASN A CA 1
ATOM 773 C C . ASN A 1 96 ? -4.778 11.635 7.462 1.00 89.56 96 ASN A C 1
ATOM 775 O O . ASN A 1 96 ? -5.593 11.818 8.369 1.00 89.56 96 ASN A O 1
ATOM 779 N N . LEU A 1 97 ? -4.441 10.415 7.036 1.00 94.56 97 LEU A N 1
ATOM 780 C CA . LEU A 1 97 ? -4.920 9.169 7.622 1.00 94.56 97 LEU A CA 1
ATOM 781 C C . LEU A 1 97 ? -3.910 8.580 8.609 1.00 94.56 97 LEU A C 1
ATOM 783 O O . LEU A 1 97 ? -2.696 8.577 8.413 1.00 94.56 97 LEU A O 1
ATOM 787 N N . THR A 1 98 ? -4.444 7.994 9.665 1.00 96.81 98 THR A N 1
ATOM 788 C CA . THR A 1 98 ? -3.716 7.263 10.702 1.00 96.81 98 THR A CA 1
ATOM 789 C C . THR A 1 98 ? -4.160 5.807 10.729 1.00 96.81 98 THR A C 1
ATOM 791 O O . THR A 1 98 ? -5.102 5.428 10.034 1.00 96.81 98 THR A O 1
ATOM 794 N N . LEU A 1 99 ? -3.447 4.988 11.496 1.00 96.75 99 LEU A N 1
ATOM 795 C CA . LEU A 1 99 ? -3.895 3.644 11.831 1.00 96.75 99 LEU A CA 1
ATOM 796 C C . LEU A 1 99 ? -4.452 3.653 13.246 1.00 96.75 99 LEU A C 1
ATOM 798 O O . LEU A 1 99 ? -3.918 4.364 14.098 1.00 96.75 99 LEU A O 1
ATOM 802 N N . ASP A 1 100 ? -5.489 2.862 13.465 1.00 96.38 100 ASP A N 1
ATOM 803 C CA . ASP A 1 100 ? -6.115 2.678 14.766 1.00 96.38 100 ASP A CA 1
ATOM 804 C C . ASP A 1 100 ? -6.306 1.187 15.062 1.00 96.38 100 ASP A C 1
ATOM 806 O O . ASP A 1 100 ? -6.502 0.379 14.149 1.00 96.38 100 ASP A O 1
ATOM 810 N N . HIS A 1 101 ? -6.226 0.838 16.344 1.00 96.62 101 HIS A N 1
ATOM 811 C CA . HIS A 1 101 ? -6.466 -0.504 16.860 1.00 96.62 101 HIS A CA 1
ATOM 812 C C . HIS A 1 101 ? -7.930 -0.642 17.281 1.00 96.62 101 HIS A C 1
ATOM 814 O O . HIS A 1 101 ? -8.361 0.081 18.175 1.00 96.62 101 HIS A O 1
ATOM 820 N N . LEU A 1 102 ? -8.689 -1.584 16.717 1.00 94.56 102 LEU A N 1
ATOM 821 C CA . LEU A 1 102 ? -10.092 -1.818 17.093 1.00 94.56 102 LEU A CA 1
ATOM 822 C C . LEU A 1 102 ? -10.235 -2.134 18.585 1.00 94.56 102 LEU A C 1
ATOM 824 O O . LEU A 1 102 ? -11.013 -1.488 19.285 1.00 94.56 102 LEU A O 1
ATOM 828 N N . VAL A 1 103 ? -9.413 -3.064 19.065 1.00 94.44 103 VAL A N 1
ATOM 829 C CA . VAL A 1 103 ? -9.123 -3.296 20.476 1.00 94.44 103 VAL A CA 1
ATOM 830 C C . VAL A 1 103 ? -7.875 -2.484 20.825 1.00 94.44 103 VAL A C 1
ATOM 832 O O . VAL A 1 103 ? -6.803 -2.789 20.297 1.00 94.44 103 VAL A O 1
ATOM 835 N N . PRO A 1 104 ? -7.964 -1.462 21.692 1.00 94.81 104 PRO A N 1
ATOM 836 C CA . PRO A 1 104 ? -6.824 -0.628 22.058 1.00 94.81 104 PRO A CA 1
ATOM 837 C C . PRO A 1 104 ? -5.647 -1.434 22.616 1.00 94.81 104 PRO A C 1
ATOM 839 O O . PRO A 1 104 ? -5.838 -2.409 23.345 1.00 94.81 104 PRO A O 1
ATOM 842 N N . LEU A 1 105 ? -4.418 -0.975 22.356 1.00 93.12 105 LEU A N 1
ATOM 843 C CA . LEU A 1 105 ? -3.198 -1.615 22.870 1.00 93.12 105 LEU A CA 1
ATOM 844 C C . LEU A 1 105 ? -3.209 -1.733 24.405 1.00 93.12 105 LEU A C 1
ATOM 846 O O . LEU A 1 105 ? -2.857 -2.775 24.948 1.00 93.12 105 LEU A O 1
ATOM 850 N N . ALA A 1 106 ? -3.699 -0.698 25.098 1.00 92.00 106 ALA A N 1
ATOM 851 C CA . ALA A 1 106 ? -3.851 -0.685 26.557 1.00 92.00 106 ALA A CA 1
ATOM 852 C C . ALA A 1 106 ? -4.817 -1.761 27.094 1.00 92.00 106 ALA A C 1
ATOM 854 O O . ALA A 1 106 ? -4.786 -2.076 28.277 1.00 92.00 106 ALA A O 1
ATOM 855 N N . ARG A 1 107 ? -5.661 -2.337 26.229 1.00 92.50 107 ARG A N 1
ATOM 856 C CA . ARG A 1 107 ? -6.595 -3.427 26.547 1.00 92.50 107 ARG A CA 1
ATOM 857 C C . ARG A 1 107 ? -6.147 -4.773 25.962 1.00 92.50 107 ARG A C 1
ATOM 859 O O . ARG A 1 107 ? -6.959 -5.672 25.784 1.00 92.50 107 ARG A O 1
ATOM 866 N N . GLY A 1 108 ? -4.862 -4.907 25.624 1.00 93.44 108 GLY A N 1
ATOM 867 C CA . GLY A 1 108 ? -4.282 -6.146 25.096 1.00 93.44 108 GLY A CA 1
ATOM 868 C C . GLY A 1 108 ? -4.460 -6.352 23.589 1.00 93.44 108 GLY A C 1
ATOM 869 O O . GLY A 1 108 ? -4.148 -7.428 23.077 1.00 93.44 108 GLY A O 1
ATOM 870 N N . GLY A 1 109 ? -4.936 -5.342 22.858 1.00 94.06 109 GLY A N 1
ATOM 871 C CA . GLY A 1 109 ? -5.070 -5.418 21.409 1.00 94.06 109 GLY A CA 1
ATOM 872 C C . GLY A 1 109 ? -3.728 -5.573 20.696 1.00 94.06 109 GLY A C 1
ATOM 873 O O . GLY A 1 109 ? -2.756 -4.882 21.000 1.00 94.06 109 GLY A O 1
ATOM 874 N N . LYS A 1 110 ? -3.668 -6.470 19.710 1.00 95.56 110 LYS A N 1
ATOM 875 C CA . LYS A 1 110 ? -2.439 -6.771 18.962 1.00 95.56 110 LYS A CA 1
ATOM 876 C C . LYS A 1 110 ? -2.303 -5.891 17.723 1.00 95.56 110 LYS A C 1
ATOM 878 O O . LYS A 1 110 ? -3.289 -5.438 17.152 1.00 95.56 110 LYS A O 1
ATOM 883 N N . THR A 1 111 ? -1.073 -5.662 17.274 1.00 95.00 111 THR A N 1
ATOM 884 C CA . THR A 1 111 ? -0.817 -5.020 15.977 1.00 95.00 111 THR A CA 1
ATOM 885 C C . THR A 1 111 ? -0.842 -6.086 14.886 1.00 9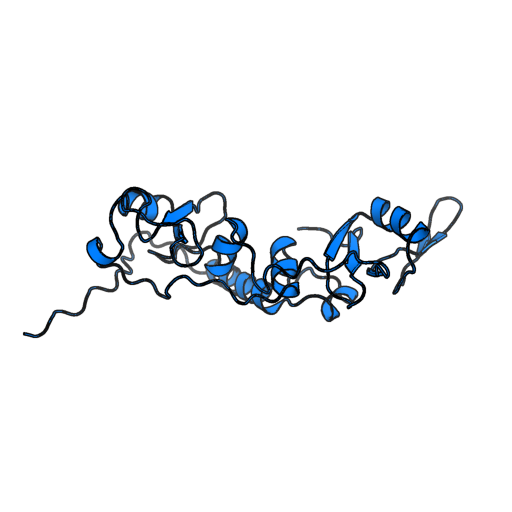5.00 111 THR A C 1
ATOM 887 O O . THR A 1 111 ? 0.181 -6.697 14.576 1.00 95.00 111 THR A O 1
ATOM 890 N N . SER A 1 112 ? -2.024 -6.340 14.336 1.00 94.00 112 SER A N 1
ATOM 891 C CA . SER A 1 112 ? -2.272 -7.410 13.369 1.00 94.00 112 SER A CA 1
ATOM 892 C C . SER A 1 112 ? -3.349 -7.016 12.356 1.00 94.00 112 SER A C 1
ATOM 894 O O . SER A 1 112 ? -4.018 -5.990 12.499 1.00 94.00 112 SER A O 1
ATOM 896 N N . TRP A 1 113 ? -3.485 -7.806 11.288 1.00 93.38 113 TRP A N 1
ATOM 897 C CA . TRP A 1 113 ? -4.434 -7.532 10.205 1.00 93.38 113 TRP A CA 1
ATOM 898 C C . TRP A 1 113 ? -5.883 -7.435 10.685 1.00 93.38 113 TRP A C 1
ATOM 900 O O . TRP A 1 113 ? -6.616 -6.609 10.162 1.00 93.38 113 TRP A O 1
ATOM 910 N N . ASP A 1 114 ? -6.246 -8.234 11.680 1.00 94.56 114 ASP A N 1
ATOM 911 C CA . ASP A 1 114 ? -7.566 -8.366 12.304 1.00 94.56 114 ASP A CA 1
ATOM 912 C C . ASP A 1 114 ? -7.908 -7.268 13.318 1.00 94.56 114 ASP A C 1
ATOM 914 O O . ASP A 1 114 ? -9.060 -7.132 13.716 1.00 94.56 114 ASP A O 1
ATOM 918 N N . ASN A 1 115 ? -6.930 -6.451 13.712 1.00 95.88 115 ASN A N 1
ATOM 919 C CA . ASN A 1 115 ? -7.141 -5.422 14.726 1.00 95.88 115 ASN A CA 1
ATOM 920 C C . ASN A 1 115 ? -6.787 -4.010 14.250 1.00 95.88 115 ASN A C 1
ATOM 922 O O . ASN A 1 115 ? -7.139 -3.042 14.911 1.00 95.88 115 ASN A O 1
ATOM 926 N N . ILE A 1 116 ? -6.093 -3.857 13.122 1.00 96.88 116 ILE A N 1
ATOM 927 C CA . ILE A 1 116 ? -5.645 -2.547 12.642 1.00 96.88 116 ILE A CA 1
ATOM 928 C C . ILE A 1 116 ? -6.486 -2.094 11.457 1.00 96.88 116 ILE A C 1
ATOM 930 O O . ILE A 1 116 ? -6.624 -2.817 10.468 1.00 96.88 116 ILE A O 1
ATOM 934 N N . VAL A 1 117 ? -6.986 -0.862 11.530 1.00 96.38 117 VAL A N 1
ATOM 935 C CA . VAL A 1 117 ? -7.757 -0.197 10.474 1.00 96.38 117 VAL A CA 1
ATOM 936 C C . VAL A 1 117 ? -7.240 1.206 10.186 1.00 96.38 117 VAL A C 1
ATOM 938 O O . VAL A 1 117 ? -6.537 1.823 10.983 1.00 96.38 117 VAL A O 1
ATOM 941 N N . THR A 1 118 ? -7.604 1.723 9.023 1.00 96.25 118 THR A N 1
ATOM 942 C CA . THR A 1 118 ? -7.389 3.108 8.619 1.00 96.25 118 THR A CA 1
ATOM 943 C C . THR A 1 118 ? -8.416 4.017 9.281 1.00 96.25 118 THR A C 1
ATOM 945 O O . THR A 1 118 ? -9.618 3.779 9.190 1.00 96.25 118 THR A O 1
ATOM 948 N N . ALA A 1 119 ? -7.959 5.110 9.887 1.00 96.50 119 ALA A N 1
ATOM 949 C CA . ALA A 1 119 ? -8.808 6.089 10.555 1.00 96.50 119 ALA A CA 1
ATOM 950 C C . ALA A 1 119 ? -8.340 7.516 10.259 1.00 96.50 119 ALA A C 1
ATOM 952 O O . ALA A 1 119 ? -7.138 7.794 10.260 1.00 96.50 119 ALA A O 1
ATOM 953 N N . CYS A 1 120 ? -9.262 8.455 10.041 1.00 95.62 120 CYS A N 1
ATOM 954 C CA . CYS A 1 120 ? -8.905 9.874 10.030 1.00 95.62 120 CYS A CA 1
ATOM 955 C C . CYS A 1 120 ? -8.557 10.345 11.451 1.00 95.62 120 CYS A C 1
ATOM 957 O O . CYS A 1 120 ? -8.998 9.746 12.435 1.00 95.62 120 CYS A O 1
ATOM 959 N N . LYS A 1 121 ? -7.787 11.434 11.568 1.00 94.88 121 LYS A N 1
ATOM 960 C CA . LYS A 1 121 ? -7.351 11.971 12.871 1.00 94.88 121 LYS A CA 1
ATOM 961 C C . LYS A 1 121 ? -8.527 12.238 13.818 1.00 94.88 121 LYS A C 1
ATOM 963 O O . LYS A 1 121 ? -8.456 11.877 14.985 1.00 94.88 121 LYS A O 1
ATOM 968 N N . THR A 1 122 ? -9.619 12.806 13.302 1.00 94.50 122 THR A N 1
ATOM 969 C CA . THR A 1 122 ? -10.816 13.142 14.085 1.00 94.50 122 THR A CA 1
ATOM 970 C C . THR A 1 122 ? -11.499 11.902 14.662 1.00 94.50 122 THR A C 1
ATOM 972 O O . THR A 1 122 ? -11.792 11.867 15.854 1.00 94.50 122 THR A O 1
ATOM 975 N N . CYS A 1 123 ? -11.734 10.868 13.845 1.00 94.75 123 CYS A N 1
ATOM 976 C CA . CYS A 1 123 ? -12.353 9.625 14.314 1.00 94.75 123 CYS A CA 1
ATOM 977 C C . CYS A 1 123 ? -11.436 8.855 15.264 1.00 94.75 123 CYS A C 1
ATOM 979 O O . CYS A 1 123 ? -11.914 8.371 16.284 1.00 94.75 123 CYS A O 1
ATOM 981 N N . ASN A 1 124 ? -10.137 8.785 14.959 1.00 95.50 124 ASN A N 1
ATOM 982 C CA . ASN A 1 124 ? -9.158 8.107 15.805 1.00 95.50 124 ASN A CA 1
ATOM 983 C C . ASN A 1 124 ? -9.090 8.755 17.201 1.00 95.50 124 ASN A C 1
ATOM 985 O O . ASN A 1 124 ? -9.231 8.081 18.219 1.00 95.50 124 ASN A O 1
ATOM 989 N N . LEU A 1 125 ? -9.000 10.091 17.253 1.00 93.69 125 LEU A N 1
ATOM 990 C CA . LEU A 1 125 ? -9.027 10.843 18.509 1.00 93.69 125 LEU A CA 1
ATOM 991 C C . LEU A 1 125 ? -10.347 10.650 19.264 1.00 93.69 125 LEU A C 1
ATOM 993 O O . LEU A 1 125 ? -10.339 10.442 20.474 1.00 93.69 125 LEU A O 1
ATOM 997 N N . ARG A 1 126 ? -11.483 10.693 18.552 1.00 92.12 126 ARG A N 1
ATOM 998 C CA . ARG A 1 126 ? -12.801 10.470 19.154 1.00 92.12 126 ARG A CA 1
ATOM 999 C C . ARG A 1 126 ? -12.903 9.073 19.750 1.00 92.12 126 ARG A C 1
ATOM 1001 O O . ARG A 1 126 ? -13.422 8.951 20.852 1.00 92.12 126 ARG A O 1
ATOM 1008 N N . LYS A 1 127 ? -12.434 8.027 19.068 1.00 93.25 127 LYS A N 1
ATOM 1009 C CA . LYS A 1 127 ? -12.469 6.667 19.611 1.00 93.25 127 LYS A CA 1
ATOM 1010 C C . LYS A 1 127 ? -11.598 6.553 20.864 1.00 93.25 127 LYS A C 1
ATOM 1012 O O . LYS A 1 127 ? -12.088 6.102 21.902 1.00 93.25 127 LYS A O 1
ATOM 1017 N N . GLY A 1 128 ? -10.350 7.013 20.793 1.00 91.88 128 GLY A N 1
ATOM 1018 C CA . GLY A 1 128 ? -9.406 6.924 21.903 1.00 91.88 128 GLY A CA 1
ATOM 1019 C C . GLY A 1 128 ? -9.219 5.477 22.377 1.00 91.88 128 GLY A C 1
ATOM 1020 O O . GLY A 1 128 ? -9.070 4.558 21.573 1.00 91.88 128 GLY A O 1
ATOM 1021 N N . ALA A 1 129 ? -9.264 5.262 23.694 1.00 92.31 129 ALA A N 1
ATOM 1022 C CA . ALA A 1 129 ? -9.086 3.948 24.324 1.00 92.31 129 ALA A CA 1
ATOM 1023 C C . ALA A 1 129 ? -10.381 3.116 24.435 1.00 92.31 129 ALA A C 1
ATOM 1025 O O . ALA A 1 129 ? -10.455 2.207 25.270 1.00 92.31 129 ALA A O 1
ATOM 1026 N N . ARG A 1 130 ? -11.402 3.435 23.632 1.00 92.75 130 ARG A N 1
ATOM 1027 C CA . ARG A 1 130 ? -12.662 2.686 23.582 1.00 92.75 130 ARG A CA 1
ATOM 1028 C C . ARG A 1 130 ? -12.648 1.629 22.489 1.00 92.75 130 ARG A C 1
ATOM 1030 O O . ARG A 1 130 ? -11.958 1.801 21.482 1.00 92.75 130 ARG A O 1
ATOM 1037 N N . THR A 1 131 ? -13.401 0.552 22.681 1.00 90.12 131 THR A N 1
ATOM 1038 C CA . THR A 1 131 ? -13.628 -0.449 21.627 1.00 90.12 131 THR A CA 1
ATOM 1039 C C . THR A 1 131 ? -14.747 -0.004 20.681 1.00 90.12 131 THR A C 1
ATOM 1041 O O . THR A 1 131 ? -15.469 0.960 20.954 1.00 90.12 131 THR A O 1
ATOM 1044 N N . ILE A 1 132 ? -14.886 -0.671 19.534 1.00 88.12 132 ILE A N 1
ATOM 1045 C CA . ILE A 1 132 ? -15.966 -0.360 18.583 1.00 88.12 132 ILE A C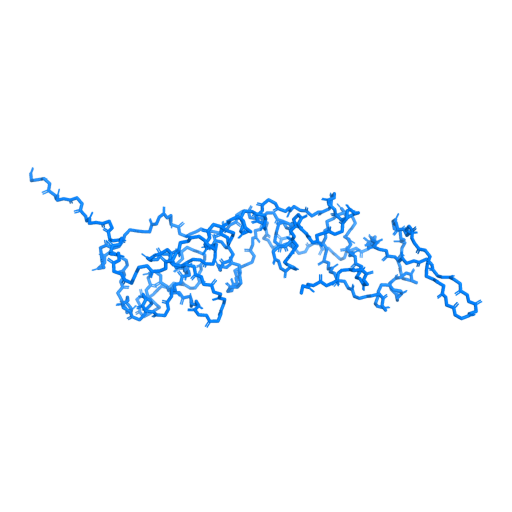A 1
ATOM 1046 C C . ILE A 1 132 ? -17.350 -0.659 19.174 1.00 88.12 132 ILE A C 1
ATOM 1048 O O . ILE A 1 132 ? -18.296 0.077 18.898 1.00 88.12 132 ILE A O 1
ATOM 1052 N N . GLU A 1 133 ? -17.444 -1.670 20.043 1.00 87.31 133 GLU A N 1
ATOM 1053 C CA . GLU A 1 133 ? -18.662 -2.056 20.757 1.00 87.31 133 GLU A CA 1
ATOM 1054 C C . GLU A 1 133 ? -19.096 -0.961 21.735 1.00 87.31 133 GLU A C 1
ATOM 1056 O O . GLU A 1 133 ? -20.258 -0.567 21.736 1.00 87.31 133 GLU A O 1
ATOM 1061 N N . GLU A 1 134 ? -18.156 -0.401 22.506 1.00 89.38 134 GLU A N 1
ATOM 1062 C CA . GLU A 1 134 ? -18.424 0.707 23.437 1.00 89.38 134 GLU A CA 1
ATOM 1063 C C . GLU A 1 134 ? -18.879 1.988 22.726 1.00 89.38 134 GLU A C 1
ATOM 1065 O O . GLU A 1 134 ? -19.587 2.811 23.303 1.00 89.38 134 GLU A O 1
ATOM 1070 N N . LEU A 1 135 ? -18.456 2.178 21.476 1.00 85.69 135 LEU A N 1
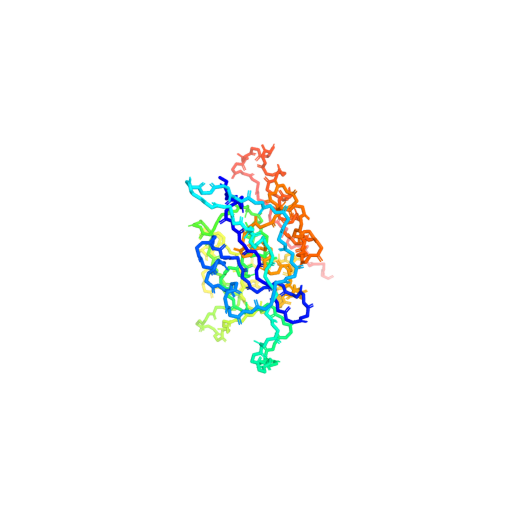ATOM 1071 C CA . LEU A 1 135 ? -18.881 3.302 20.643 1.00 85.69 135 LEU A CA 1
ATOM 1072 C C . LEU A 1 135 ? -20.180 3.025 19.879 1.00 85.69 135 LEU A C 1
ATOM 1074 O O . LEU A 1 135 ? -20.688 3.934 19.223 1.00 85.69 135 LEU A O 1
ATOM 1078 N N . GLY A 1 136 ? -20.686 1.789 19.906 1.00 86.75 136 GLY A N 1
ATOM 1079 C CA . GLY A 1 136 ? -21.818 1.365 19.084 1.00 86.75 136 GLY A CA 1
ATOM 1080 C C . GLY A 1 136 ? -21.552 1.465 17.577 1.00 86.75 136 GLY A C 1
ATOM 1081 O O . GLY A 1 136 ? -22.494 1.573 16.795 1.00 86.75 136 GLY A O 1
ATOM 1082 N N . ILE A 1 137 ? -20.283 1.464 17.150 1.00 84.69 137 ILE A N 1
ATOM 1083 C CA . ILE A 1 137 ? -19.909 1.587 15.738 1.00 84.69 137 ILE A CA 1
ATOM 1084 C C . ILE A 1 137 ? -19.830 0.195 15.123 1.00 84.69 137 ILE A C 1
ATOM 1086 O O . ILE A 1 137 ? -19.122 -0.680 15.617 1.00 84.69 137 ILE A O 1
ATOM 1090 N N . ARG A 1 138 ? -20.494 0.013 13.981 1.00 86.31 138 ARG A N 1
ATOM 1091 C CA . ARG A 1 138 ? -20.304 -1.162 13.127 1.00 86.31 138 ARG A CA 1
ATOM 1092 C C . ARG A 1 138 ? -19.414 -0.800 11.952 1.00 86.31 138 ARG A C 1
ATOM 1094 O O . ARG A 1 138 ? -19.684 0.160 11.234 1.00 86.31 138 ARG A O 1
ATOM 1101 N N . LEU A 1 139 ? -18.353 -1.576 11.765 1.00 86.00 139 LEU A N 1
ATOM 1102 C CA . LEU A 1 139 ? -17.504 -1.449 10.589 1.00 86.00 139 LEU A CA 1
ATOM 1103 C C . LEU A 1 139 ? -18.225 -2.020 9.361 1.00 86.00 139 LEU A C 1
ATOM 1105 O O . LEU A 1 139 ? -18.947 -3.011 9.493 1.00 86.00 139 LEU A O 1
ATOM 1109 N N . PRO A 1 140 ? -17.996 -1.460 8.160 1.00 80.94 140 PRO A N 1
ATOM 1110 C CA . PRO A 1 140 ? -18.570 -1.994 6.925 1.00 80.94 140 PRO A CA 1
ATOM 1111 C C . PRO A 1 140 ? -18.074 -3.416 6.625 1.00 80.94 140 PRO A C 1
ATOM 1113 O O . PRO A 1 140 ? -18.794 -4.221 6.040 1.00 80.94 140 PRO A O 1
ATOM 1116 N N . ARG A 1 141 ? -16.844 -3.737 7.039 1.00 82.94 141 ARG A N 1
ATOM 1117 C CA . ARG A 1 141 ? -16.266 -5.079 6.988 1.00 82.94 141 ARG A CA 1
ATOM 1118 C C . ARG A 1 141 ? -15.247 -5.233 8.112 1.00 82.94 141 ARG A C 1
ATOM 1120 O O . ARG A 1 141 ? -14.501 -4.296 8.394 1.00 82.94 141 ARG A O 1
ATOM 1127 N N . MET A 1 142 ? -15.184 -6.418 8.718 1.00 88.88 142 MET A N 1
ATOM 1128 C CA . MET A 1 142 ? -14.116 -6.729 9.665 1.00 88.88 142 MET A CA 1
ATOM 1129 C C . MET A 1 142 ? -12.761 -6.776 8.948 1.00 88.88 142 MET A C 1
ATOM 1131 O O . MET A 1 142 ? -12.667 -7.291 7.828 1.00 88.88 142 MET A O 1
ATOM 1135 N N . PRO A 1 143 ? -11.711 -6.201 9.551 1.00 91.44 143 PRO A N 1
ATOM 1136 C CA . PRO A 1 143 ? -10.408 -6.151 8.921 1.00 91.44 143 PRO A CA 1
ATOM 1137 C C . PRO A 1 143 ? -9.812 -7.561 8.840 1.00 91.44 143 PRO A C 1
ATOM 1139 O O . PRO A 1 143 ? -9.782 -8.305 9.810 1.00 91.44 143 PRO A O 1
ATOM 1142 N N . GLU A 1 144 ? -9.332 -7.936 7.661 1.00 88.75 144 GLU A N 1
ATOM 1143 C CA . GLU A 1 144 ? -8.711 -9.238 7.404 1.00 88.75 144 GLU A CA 1
ATOM 1144 C C . GLU A 1 144 ? -7.411 -9.036 6.626 1.00 88.75 144 GLU A C 1
ATOM 1146 O O . GLU A 1 144 ? -7.162 -7.960 6.063 1.00 88.75 144 GLU A O 1
ATOM 1151 N N . GLN A 1 145 ? -6.558 -10.063 6.583 1.00 86.25 145 GLN A N 1
ATOM 1152 C CA . GLN A 1 145 ? -5.397 -10.032 5.702 1.00 86.25 145 GLN A CA 1
ATOM 1153 C C . GLN A 1 145 ? -5.883 -10.060 4.247 1.00 86.25 145 GLN A C 1
ATOM 1155 O O . GLN A 1 145 ? -6.565 -11.007 3.853 1.00 86.25 145 GLN A O 1
ATOM 1160 N N . PRO A 1 146 ? -5.533 -9.064 3.416 1.00 80.69 146 PRO A N 1
ATOM 1161 C CA . PRO A 1 146 ? -5.981 -9.064 2.040 1.00 80.69 146 PRO A CA 1
ATOM 1162 C C . PRO A 1 146 ? -5.286 -10.187 1.270 1.00 80.69 146 PRO A C 1
ATOM 1164 O O . PRO A 1 146 ? -4.057 -10.321 1.300 1.00 80.69 146 PRO A O 1
ATOM 1167 N N . ASN A 1 147 ? -6.078 -10.943 0.512 1.00 74.94 147 ASN A N 1
ATOM 1168 C CA . ASN A 1 147 ? -5.594 -11.940 -0.439 1.00 74.94 147 ASN A CA 1
ATOM 1169 C C . ASN A 1 147 ? -5.141 -11.278 -1.753 1.00 74.94 147 ASN A C 1
ATOM 1171 O O . ASN A 1 147 ? -5.543 -11.664 -2.849 1.00 74.94 147 ASN A O 1
ATOM 1175 N N . PHE A 1 148 ? -4.356 -10.204 -1.652 1.00 73.25 148 PHE A N 1
ATOM 1176 C CA . PHE A 1 148 ? -3.750 -9.615 -2.835 1.00 73.25 148 PHE A CA 1
ATOM 1177 C C . PHE A 1 148 ? -2.675 -10.567 -3.339 1.00 73.25 148 PHE A C 1
ATOM 1179 O O . PHE A 1 148 ? -1.725 -10.882 -2.613 1.00 73.25 148 PHE A O 1
ATOM 1186 N N . ASN A 1 149 ? -2.804 -10.995 -4.594 1.00 75.56 149 ASN A N 1
ATOM 1187 C CA . ASN A 1 149 ? -1.704 -11.672 -5.255 1.00 75.56 149 ASN A CA 1
ATOM 1188 C C . ASN A 1 149 ? -0.488 -10.723 -5.326 1.00 75.56 149 ASN A C 1
ATOM 1190 O O . ASN A 1 149 ? -0.568 -9.497 -5.163 1.00 75.56 149 ASN A O 1
ATOM 1194 N N . ARG A 1 150 ? 0.694 -11.307 -5.523 1.00 76.38 150 ARG A N 1
ATOM 1195 C CA . ARG A 1 150 ? 1.958 -10.564 -5.457 1.00 76.38 150 ARG A CA 1
ATOM 1196 C C . ARG A 1 150 ? 2.039 -9.451 -6.505 1.00 76.38 150 ARG A C 1
ATOM 1198 O O . ARG A 1 150 ? 2.652 -8.416 -6.249 1.00 76.38 150 ARG A O 1
ATOM 1205 N N . THR A 1 151 ? 1.424 -9.663 -7.663 1.00 82.75 151 THR A N 1
ATOM 1206 C CA . THR A 1 151 ? 1.433 -8.732 -8.793 1.00 82.75 151 THR A CA 1
ATOM 1207 C C . THR A 1 151 ? 0.525 -7.525 -8.541 1.00 82.75 151 THR A C 1
ATOM 1209 O O . THR A 1 151 ? 0.943 -6.402 -8.813 1.00 82.75 151 THR A O 1
ATOM 1212 N N . ALA A 1 152 ? -0.625 -7.703 -7.887 1.00 81.81 152 ALA A N 1
ATOM 1213 C CA . ALA A 1 152 ? -1.478 -6.601 -7.445 1.00 81.81 152 ALA A CA 1
ATOM 1214 C C . ALA A 1 152 ? -0.791 -5.736 -6.382 1.00 81.81 152 ALA A C 1
ATOM 1216 O O . ALA A 1 152 ? -0.814 -4.507 -6.454 1.00 81.81 152 ALA A O 1
ATOM 1217 N N . LEU A 1 153 ? -0.098 -6.355 -5.419 1.00 79.62 153 LEU A N 1
ATOM 1218 C CA . LEU A 1 153 ? 0.723 -5.614 -4.452 1.00 79.62 153 LEU A CA 1
ATOM 1219 C C . LEU A 1 153 ? 1.845 -4.827 -5.133 1.00 79.62 153 LEU A C 1
ATOM 1221 O O . LEU A 1 153 ? 2.152 -3.704 -4.726 1.00 79.62 153 LEU A O 1
ATOM 1225 N N . PHE A 1 154 ? 2.461 -5.413 -6.160 1.00 84.62 154 PHE A N 1
ATOM 1226 C CA . PHE A 1 154 ? 3.478 -4.746 -6.961 1.00 84.62 154 PHE A CA 1
ATOM 1227 C C . PHE A 1 154 ? 2.906 -3.508 -7.660 1.00 84.62 154 PHE A C 1
ATOM 1229 O O . PHE A 1 154 ? 3.485 -2.428 -7.537 1.00 84.62 154 PHE A O 1
ATOM 1236 N N . ALA A 1 155 ? 1.744 -3.634 -8.307 1.00 86.56 155 ALA A N 1
ATOM 1237 C CA . ALA A 1 155 ? 1.069 -2.516 -8.956 1.00 86.56 155 ALA A CA 1
ATOM 1238 C C . ALA A 1 155 ? 0.818 -1.361 -7.982 1.00 86.56 155 ALA A C 1
ATOM 1240 O O . ALA A 1 155 ? 1.204 -0.224 -8.242 1.00 86.56 155 ALA A O 1
ATOM 1241 N N . LEU A 1 156 ? 0.254 -1.662 -6.811 1.00 79.56 156 LEU A N 1
ATOM 1242 C CA . LEU A 1 156 ? -0.049 -0.661 -5.789 1.00 79.56 156 LEU A CA 1
ATOM 1243 C C . LEU A 1 156 ? 1.197 0.028 -5.237 1.00 79.56 156 LEU A C 1
ATOM 1245 O O . LEU A 1 156 ? 1.197 1.245 -5.056 1.00 79.56 156 LEU A O 1
ATOM 1249 N N . ARG A 1 157 ? 2.271 -0.732 -4.986 1.00 80.81 157 ARG A N 1
ATOM 1250 C CA . ARG A 1 157 ? 3.541 -0.189 -4.484 1.00 80.81 157 ARG A CA 1
ATOM 1251 C C . ARG A 1 157 ? 4.117 0.865 -5.423 1.00 80.81 157 ARG A C 1
ATOM 1253 O O . ARG A 1 157 ? 4.640 1.869 -4.949 1.00 80.81 157 ARG A O 1
ATOM 1260 N N . TYR A 1 158 ? 4.043 0.614 -6.725 1.00 84.81 158 TYR A N 1
ATOM 1261 C CA . TYR A 1 158 ? 4.592 1.496 -7.752 1.00 84.81 158 TYR A CA 1
ATOM 1262 C C . TYR A 1 158 ? 3.562 2.475 -8.331 1.00 84.81 158 TYR A C 1
ATOM 1264 O O . TYR A 1 158 ? 3.901 3.258 -9.215 1.00 84.81 158 TYR A O 1
ATOM 1272 N N . GLY A 1 159 ? 2.321 2.459 -7.831 1.00 83.00 159 GLY A N 1
ATOM 1273 C CA . GLY A 1 159 ? 1.236 3.290 -8.349 1.00 83.00 159 GLY A CA 1
ATOM 1274 C C . GLY A 1 159 ? 0.903 2.997 -9.814 1.00 83.00 159 GLY A C 1
ATOM 1275 O O . GLY A 1 159 ? 0.523 3.915 -10.539 1.00 83.00 159 GLY A O 1
ATOM 1276 N N . LEU A 1 160 ? 1.090 1.751 -10.258 1.00 87.44 160 LEU A N 1
ATOM 1277 C CA . LEU A 1 160 ? 0.759 1.306 -11.608 1.00 87.44 160 LEU A CA 1
ATOM 1278 C C . LEU A 1 160 ? -0.742 1.119 -11.745 1.00 87.44 160 LEU A C 1
ATOM 1280 O O . LEU A 1 160 ? -1.395 0.521 -10.89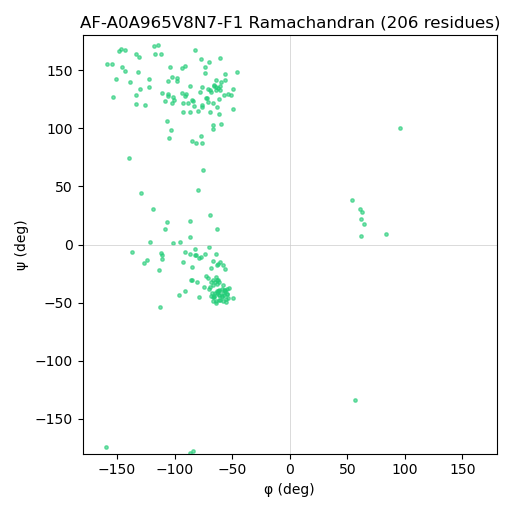4 1.00 87.44 160 LEU A O 1
ATOM 1284 N N . THR A 1 161 ? -1.272 1.612 -12.845 1.00 87.94 161 THR A N 1
ATOM 1285 C CA . THR A 1 161 ? -2.688 1.621 -13.183 1.00 87.94 161 THR A CA 1
ATOM 1286 C C . THR A 1 161 ? -2.828 1.513 -14.691 1.00 87.94 161 THR A C 1
ATOM 1288 O O . THR A 1 161 ? -1.867 1.783 -15.413 1.00 87.94 161 THR A O 1
ATOM 1291 N N . SER A 1 162 ? -4.032 1.237 -15.188 1.00 86.50 162 SER A N 1
ATOM 1292 C CA . SER A 1 162 ? -4.288 1.236 -16.634 1.00 86.50 162 SER A CA 1
ATOM 1293 C C . SER A 1 162 ? -3.963 2.569 -17.322 1.00 86.50 162 SER A C 1
ATOM 1295 O O . SER A 1 162 ? -3.811 2.595 -18.534 1.00 86.50 162 SER A O 1
ATOM 1297 N N . ARG A 1 163 ? -3.834 3.678 -16.577 1.00 84.50 163 ARG A N 1
ATOM 1298 C CA . ARG A 1 163 ? -3.529 5.006 -17.137 1.00 84.50 163 ARG A CA 1
ATOM 1299 C C . ARG A 1 163 ? -2.037 5.275 -17.339 1.00 84.50 163 ARG A C 1
ATOM 1301 O O . ARG A 1 163 ? -1.696 6.227 -18.029 1.00 84.50 163 ARG A O 1
ATOM 1308 N N . ASN A 1 164 ? -1.152 4.535 -16.671 1.00 87.44 164 ASN A N 1
ATOM 1309 C CA . ASN A 1 164 ? 0.282 4.858 -16.640 1.00 87.44 164 ASN A CA 1
ATOM 1310 C C . ASN A 1 164 ? 1.215 3.656 -16.810 1.00 87.44 164 ASN A C 1
ATOM 1312 O O . ASN A 1 164 ? 2.429 3.850 -16.881 1.00 87.44 164 ASN A O 1
ATOM 1316 N N . ILE A 1 165 ? 0.685 2.434 -16.837 1.00 88.12 165 ILE A N 1
ATOM 1317 C CA . ILE A 1 165 ? 1.496 1.249 -17.076 1.00 88.12 165 ILE A CA 1
ATOM 1318 C C . ILE A 1 165 ? 1.961 1.217 -18.545 1.00 88.12 165 ILE A C 1
ATOM 1320 O O . ILE A 1 165 ? 1.151 1.439 -19.445 1.00 88.12 165 ILE A O 1
ATOM 1324 N N . PRO A 1 166 ? 3.247 0.937 -18.816 1.00 87.75 166 PRO A N 1
ATOM 1325 C CA . PRO A 1 166 ? 3.711 0.620 -20.163 1.00 87.75 166 PRO A CA 1
ATOM 1326 C C . PRO A 1 166 ? 2.998 -0.615 -20.729 1.00 87.75 166 PRO A C 1
ATOM 1328 O O . PRO A 1 166 ? 2.828 -1.605 -20.020 1.00 87.75 166 PRO A O 1
ATOM 1331 N N . GLU A 1 167 ? 2.644 -0.591 -22.014 1.00 85.44 167 GLU A N 1
ATOM 1332 C CA . GLU A 1 167 ? 1.908 -1.679 -22.679 1.00 85.44 167 GLU A CA 1
ATOM 1333 C C . GLU A 1 167 ? 2.600 -3.045 -22.534 1.00 85.44 167 GLU A C 1
ATOM 1335 O O . GLU A 1 167 ? 1.970 -4.036 -22.167 1.00 85.44 167 GLU A O 1
ATOM 1340 N N . SER A 1 168 ? 3.927 -3.076 -22.687 1.00 85.06 168 SER A N 1
ATOM 1341 C CA . SER A 1 168 ? 4.736 -4.293 -22.545 1.00 85.06 168 SER A CA 1
ATOM 1342 C C . SER A 1 168 ? 4.701 -4.907 -21.139 1.00 85.06 168 SER A C 1
ATOM 1344 O O . SER A 1 168 ? 5.059 -6.069 -20.962 1.00 85.06 168 SER A O 1
ATOM 1346 N N . TRP A 1 169 ? 4.275 -4.157 -20.117 1.00 89.94 169 TRP A N 1
ATOM 1347 C CA . TRP A 1 169 ? 4.217 -4.630 -18.732 1.00 89.94 169 TRP A CA 1
ATOM 1348 C C . TRP A 1 169 ? 2.861 -5.222 -18.347 1.00 89.94 169 TRP A C 1
ATOM 1350 O O . TRP A 1 169 ? 2.776 -5.903 -17.322 1.00 89.94 169 TRP A O 1
ATOM 1360 N N . ILE A 1 170 ? 1.813 -4.984 -19.144 1.00 88.06 170 ILE A N 1
ATOM 1361 C CA . ILE A 1 170 ? 0.427 -5.359 -18.821 1.00 88.06 170 ILE A CA 1
ATOM 1362 C C . ILE A 1 170 ? 0.305 -6.866 -18.556 1.00 88.06 170 ILE A C 1
ATOM 1364 O O . ILE A 1 170 ? -0.361 -7.266 -17.605 1.00 88.06 170 ILE A O 1
ATOM 1368 N N . GLY A 1 171 ? 1.012 -7.702 -19.321 1.00 88.62 171 GLY A N 1
ATOM 1369 C CA . GLY A 1 171 ? 0.975 -9.161 -19.160 1.00 88.62 171 GLY A CA 1
ATOM 1370 C C . GLY A 1 171 ? 1.581 -9.693 -17.853 1.00 88.62 171 GLY A C 1
ATOM 1371 O O . GLY A 1 171 ? 1.353 -10.848 -17.505 1.00 88.62 171 GLY A O 1
ATOM 1372 N N . TYR A 1 172 ? 2.337 -8.874 -17.115 1.00 88.31 172 TYR A N 1
ATOM 1373 C CA . TYR A 1 172 ? 3.080 -9.303 -15.921 1.00 88.31 172 TYR A CA 1
ATOM 1374 C C . TYR A 1 172 ? 2.532 -8.724 -14.613 1.00 88.31 172 TYR A C 1
ATOM 1376 O O . TYR A 1 172 ? 2.933 -9.144 -13.525 1.00 88.31 172 TYR A O 1
ATOM 1384 N N . VAL A 1 173 ? 1.647 -7.730 -14.688 1.00 89.44 173 VAL A N 1
ATOM 1385 C CA . VAL A 1 173 ? 1.202 -6.954 -13.529 1.00 89.44 173 VAL A CA 1
ATOM 1386 C C . VAL A 1 173 ? -0.320 -6.986 -13.438 1.00 89.44 173 VAL A C 1
ATOM 1388 O O . VAL A 1 173 ? -1.014 -6.505 -14.325 1.00 89.44 173 VAL A O 1
ATOM 1391 N N . ASP A 1 174 ? -0.847 -7.500 -12.325 1.00 87.88 174 ASP A N 1
ATOM 1392 C CA . ASP A 1 174 ? -2.277 -7.430 -12.025 1.00 87.88 174 ASP A CA 1
ATOM 1393 C C . ASP A 1 174 ? -2.638 -6.013 -11.557 1.00 87.88 174 ASP A C 1
ATOM 1395 O O . ASP A 1 174 ? -2.139 -5.528 -10.541 1.00 87.88 174 ASP A O 1
ATOM 1399 N N . LEU A 1 175 ? -3.512 -5.347 -12.308 1.00 86.50 175 LEU A N 1
ATOM 1400 C CA . LEU A 1 175 ? -3.977 -3.983 -12.041 1.00 86.50 175 LEU A CA 1
ATOM 1401 C C . LEU A 1 175 ? -5.367 -3.938 -11.397 1.00 86.50 175 LEU A C 1
ATOM 1403 O O . LEU A 1 175 ? -5.889 -2.858 -11.136 1.00 86.50 175 LEU A O 1
ATOM 1407 N N . SER A 1 176 ? -5.988 -5.086 -11.118 1.00 81.94 176 SER A N 1
ATOM 1408 C CA . SER A 1 176 ? -7.366 -5.168 -10.619 1.00 81.94 176 SER A CA 1
ATOM 1409 C C . SER A 1 176 ? -7.580 -4.360 -9.339 1.00 81.94 176 SER A C 1
ATOM 1411 O O . SER A 1 176 ? -8.612 -3.716 -9.154 1.00 81.94 176 SER A O 1
ATOM 1413 N N . VAL A 1 177 ? -6.608 -4.366 -8.426 1.00 77.50 177 VAL A N 1
ATOM 1414 C CA . VAL A 1 177 ? -6.702 -3.605 -7.175 1.00 77.50 177 VAL A CA 1
ATOM 1415 C C . VAL A 1 177 ? -6.388 -2.129 -7.403 1.00 77.50 177 VAL A C 1
ATOM 1417 O O . VAL A 1 177 ? -7.124 -1.275 -6.919 1.00 77.50 177 VAL A O 1
ATOM 1420 N N . SER A 1 178 ? -5.329 -1.807 -8.149 1.00 80.12 178 SER A N 1
ATOM 1421 C CA . SER A 1 178 ? -4.923 -0.416 -8.365 1.00 80.12 178 SER A CA 1
ATOM 1422 C C . SER A 1 178 ? -5.933 0.377 -9.191 1.00 80.12 178 SER A C 1
ATOM 1424 O O . SER A 1 178 ? -6.174 1.544 -8.886 1.00 80.12 178 SER A O 1
ATOM 1426 N N . ASN A 1 179 ? -6.583 -0.261 -10.163 1.00 81.88 179 ASN A N 1
ATOM 1427 C CA . ASN A 1 179 ? -7.651 0.344 -10.951 1.00 81.88 179 ASN A CA 1
ATOM 1428 C C . ASN A 1 179 ? -8.906 0.602 -10.114 1.00 81.88 179 ASN A C 1
ATOM 1430 O O . ASN A 1 179 ? -9.406 1.720 -10.132 1.00 81.88 179 ASN A O 1
ATOM 1434 N N . ARG A 1 180 ? -9.336 -0.352 -9.272 1.00 74.94 180 ARG A N 1
ATOM 1435 C CA . ARG A 1 180 ? -10.448 -0.112 -8.331 1.00 74.94 180 ARG A CA 1
ATOM 1436 C C . ARG A 1 180 ? -10.200 1.111 -7.446 1.00 74.94 180 ARG A C 1
ATOM 1438 O O . ARG A 1 180 ? -11.114 1.881 -7.179 1.00 74.94 180 ARG A O 1
ATOM 1445 N N . LEU A 1 181 ? -8.957 1.328 -7.009 1.00 69.50 181 LEU A N 1
ATOM 1446 C CA . LEU A 1 181 ? -8.601 2.515 -6.224 1.00 69.50 181 LEU A CA 1
ATOM 1447 C C . LEU A 1 181 ? -8.574 3.811 -7.044 1.00 69.50 181 LEU A C 1
ATOM 1449 O O . LEU A 1 181 ? -8.787 4.881 -6.472 1.00 69.50 181 LEU A O 1
ATOM 1453 N N . LEU A 1 182 ? -8.310 3.749 -8.353 1.00 68.88 182 LEU A N 1
ATOM 1454 C CA . LEU A 1 182 ? -8.468 4.911 -9.229 1.00 68.88 182 LEU A CA 1
ATOM 1455 C C . LEU A 1 182 ? -9.928 5.333 -9.339 1.00 68.88 182 LEU A C 1
ATOM 1457 O O . LEU A 1 182 ? -10.204 6.525 -9.232 1.00 68.88 182 LEU A O 1
ATOM 1461 N N . ASP A 1 183 ? -10.841 4.382 -9.514 1.00 59.75 183 ASP A N 1
ATOM 1462 C CA . ASP A 1 183 ? -12.270 4.669 -9.673 1.00 59.75 183 ASP A CA 1
ATOM 1463 C C . ASP A 1 183 ? -12.834 5.331 -8.410 1.00 59.75 183 ASP A C 1
ATOM 1465 O O . ASP A 1 183 ? -13.530 6.343 -8.471 1.00 59.75 183 ASP A O 1
ATOM 1469 N N . VAL A 1 184 ? -12.401 4.848 -7.242 1.00 57.75 184 VAL A N 1
ATOM 1470 C CA . VAL A 1 184 ? -12.739 5.426 -5.934 1.00 57.75 184 VAL A CA 1
ATOM 1471 C C . VAL A 1 184 ? -12.229 6.866 -5.768 1.00 57.75 184 VAL A C 1
ATOM 1473 O O . VAL A 1 184 ? -12.854 7.636 -5.042 1.00 57.75 184 VAL A O 1
ATOM 1476 N N . ARG A 1 185 ? -11.109 7.240 -6.404 1.00 55.22 185 ARG A N 1
ATOM 1477 C CA . ARG A 1 185 ? -10.561 8.613 -6.393 1.00 55.22 185 ARG A CA 1
ATOM 1478 C C . ARG A 1 185 ? -11.176 9.510 -7.468 1.00 55.22 185 ARG A C 1
ATOM 1480 O O . ARG A 1 185 ? -11.259 10.718 -7.271 1.00 55.22 185 ARG A O 1
ATOM 1487 N N . ALA A 1 186 ? -11.589 8.941 -8.597 1.00 52.34 186 ALA A N 1
ATOM 1488 C CA . ALA A 1 186 ? -12.285 9.669 -9.651 1.00 52.34 186 ALA A CA 1
ATOM 1489 C C . ALA A 1 186 ? -13.709 10.056 -9.212 1.00 52.34 186 ALA A C 1
ATOM 1491 O O . ALA A 1 186 ? -14.119 11.185 -9.450 1.00 52.34 186 ALA A O 1
ATOM 1492 N N . GLY A 1 187 ? -14.409 9.176 -8.485 1.00 41.84 187 GLY A N 1
ATOM 1493 C CA . GLY A 1 187 ? -15.735 9.467 -7.922 1.00 41.84 187 GLY A CA 1
ATOM 1494 C C . GLY A 1 187 ? -15.742 10.517 -6.803 1.00 41.84 187 GLY A C 1
ATOM 1495 O O . GLY A 1 187 ? -16.764 11.133 -6.549 1.00 41.84 187 GLY A O 1
ATOM 1496 N N . THR A 1 188 ? -14.603 10.785 -6.152 1.00 46.09 188 THR A N 1
ATOM 1497 C CA . THR A 1 188 ? -14.494 11.857 -5.138 1.00 46.09 188 THR A CA 1
ATOM 1498 C C . THR A 1 188 ? -14.275 13.249 -5.727 1.00 46.09 188 THR A C 1
ATOM 1500 O O . THR A 1 188 ? -14.197 14.208 -4.969 1.00 46.09 188 THR A O 1
ATOM 1503 N N . ALA A 1 189 ? -14.131 13.377 -7.050 1.00 37.84 189 ALA A N 1
ATOM 1504 C CA . ALA A 1 189 ? -14.000 14.682 -7.699 1.00 37.84 189 ALA A CA 1
ATOM 1505 C C . ALA A 1 189 ? -15.356 15.385 -7.920 1.00 37.84 189 ALA A C 1
ATOM 1507 O O . ALA A 1 189 ? -15.354 16.555 -8.287 1.00 37.84 189 ALA A O 1
ATOM 1508 N N . SER A 1 190 ? -16.486 14.703 -7.692 1.00 32.75 190 SER A N 1
ATOM 1509 C CA . SER A 1 190 ? -17.840 15.243 -7.898 1.00 32.75 190 SER A CA 1
ATOM 1510 C C . SER A 1 190 ? -18.660 15.454 -6.620 1.00 32.75 190 SER A C 1
ATOM 1512 O O . SER A 1 190 ? -19.719 16.063 -6.702 1.00 32.75 190 SER A O 1
ATOM 1514 N N . ASP A 1 191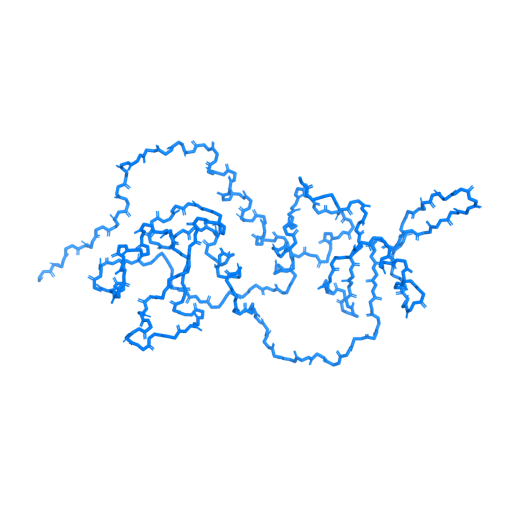 ? -18.183 15.013 -5.453 1.00 31.88 191 ASP A N 1
ATOM 1515 C CA . ASP A 1 191 ? -18.899 15.208 -4.187 1.00 31.88 191 ASP A CA 1
ATOM 1516 C C . ASP A 1 191 ? -18.226 16.317 -3.371 1.00 31.88 191 ASP A C 1
ATOM 1518 O O . ASP A 1 191 ? -17.284 16.084 -2.605 1.00 31.88 191 ASP A O 1
ATOM 1522 N N . GLU A 1 192 ? -18.704 17.548 -3.564 1.00 32.72 192 GLU A N 1
ATOM 1523 C CA . GLU A 1 192 ? -18.432 18.665 -2.666 1.00 32.72 192 GLU A CA 1
ATOM 1524 C C . GLU A 1 192 ? -18.798 18.277 -1.226 1.00 32.72 192 GLU A C 1
ATOM 1526 O O . GLU A 1 192 ? -19.883 17.773 -0.927 1.00 32.72 192 GLU A O 1
ATOM 1531 N N . LEU A 1 193 ? -17.854 18.513 -0.316 1.00 33.72 193 LEU A N 1
ATOM 1532 C CA . LEU A 1 193 ? -18.029 18.329 1.116 1.00 33.72 193 LEU A CA 1
ATOM 1533 C C . LEU A 1 193 ? -19.173 19.213 1.632 1.00 33.72 193 LEU A C 1
ATOM 1535 O O . LEU A 1 193 ? -18.970 20.396 1.895 1.00 33.72 193 LEU A O 1
ATOM 1539 N N . SER A 1 194 ? -20.334 18.618 1.903 1.00 29.62 194 SER A N 1
ATOM 1540 C CA . SER A 1 194 ? -21.205 19.135 2.959 1.00 29.62 194 SER A CA 1
ATOM 1541 C C . SER A 1 194 ? -20.606 18.726 4.315 1.00 29.62 194 SER A C 1
ATOM 1543 O O . SER A 1 194 ? -20.454 17.527 4.569 1.00 29.62 194 SER A O 1
ATOM 1545 N N . PRO A 1 195 ? -20.254 19.666 5.216 1.00 31.91 195 PRO A N 1
ATOM 1546 C CA . PRO A 1 195 ? -19.636 19.340 6.505 1.00 31.91 195 PRO A CA 1
ATOM 1547 C C . PRO A 1 195 ? -20.582 18.658 7.508 1.00 31.91 195 PRO A C 1
ATOM 1549 O O . PRO A 1 195 ? -20.146 18.319 8.605 1.00 31.91 195 PRO A O 1
ATOM 1552 N N . ASN A 1 196 ? -21.860 18.458 7.164 1.00 31.48 196 ASN A N 1
ATOM 1553 C CA . ASN A 1 196 ? -22.923 18.102 8.109 1.00 31.48 196 ASN A CA 1
ATOM 1554 C C . ASN A 1 196 ? -23.757 16.874 7.697 1.00 31.48 196 ASN A C 1
ATOM 1556 O O . ASN A 1 196 ? -24.974 16.880 7.854 1.00 31.48 196 ASN A O 1
ATOM 1560 N N . SER A 1 197 ? -23.133 15.790 7.223 1.00 30.11 197 SER A N 1
ATOM 1561 C CA . SER A 1 197 ? -23.825 14.491 7.158 1.00 30.11 197 SER A CA 1
ATOM 1562 C C . SER A 1 197 ? -23.311 13.532 8.239 1.00 30.11 197 SER A C 1
ATOM 1564 O O . SER A 1 197 ? -22.202 12.997 8.119 1.00 30.11 197 SER A O 1
ATOM 1566 N N . PRO A 1 198 ? -24.086 13.280 9.309 1.00 35.16 198 PRO A N 1
ATOM 1567 C CA . PRO A 1 198 ? -23.825 12.179 10.211 1.00 35.16 198 PRO A CA 1
ATOM 1568 C C . PRO A 1 198 ? -24.286 10.890 9.522 1.00 35.16 198 PRO A C 1
ATOM 1570 O O . PRO A 1 198 ? -25.402 10.433 9.738 1.00 35.16 198 PRO A O 1
ATOM 1573 N N . HIS A 1 199 ? -23.425 10.247 8.730 1.00 35.72 199 HIS A N 1
ATOM 1574 C CA . HIS A 1 199 ? -23.628 8.833 8.390 1.00 35.72 199 HIS A CA 1
ATOM 1575 C C . HIS A 1 199 ? -23.245 7.965 9.596 1.00 35.72 199 HIS A C 1
ATOM 1577 O O . HIS A 1 199 ? -22.283 7.202 9.580 1.00 35.72 199 HIS A O 1
ATOM 1583 N N . PHE A 1 200 ? -24.000 8.139 10.677 1.00 40.16 200 PHE A N 1
ATOM 1584 C CA . PHE A 1 200 ? -24.144 7.155 11.729 1.00 40.16 200 PHE A CA 1
ATOM 1585 C C . PHE A 1 200 ? -25.268 6.233 11.278 1.00 40.16 200 PHE A C 1
ATOM 1587 O O . PHE A 1 200 ? -26.417 6.654 11.171 1.00 40.16 200 PHE A O 1
ATOM 1594 N N . VAL A 1 201 ? -24.948 4.972 11.008 1.00 35.91 201 VAL A N 1
ATOM 1595 C CA . VAL A 1 201 ? -25.977 3.936 11.068 1.00 35.91 201 VAL A CA 1
ATOM 1596 C C . VAL A 1 201 ? -26.359 3.851 12.543 1.00 35.91 201 VAL A C 1
ATOM 1598 O O . VAL A 1 201 ? -25.584 3.357 13.360 1.00 35.91 201 VAL A O 1
ATOM 1601 N N . THR A 1 202 ? -27.498 4.436 12.902 1.00 34.22 202 THR A N 1
ATOM 1602 C CA . THR A 1 202 ? -28.103 4.272 14.223 1.00 34.22 202 THR A CA 1
ATOM 1603 C C . THR A 1 202 ? -28.320 2.780 14.493 1.00 34.22 202 THR A C 1
ATOM 1605 O O . THR A 1 202 ? -28.669 2.032 13.574 1.00 34.22 202 THR A O 1
ATOM 1608 N N . PRO A 1 203 ? -28.111 2.298 15.729 1.00 36.78 203 PRO A N 1
ATOM 1609 C CA . PRO A 1 203 ? -28.519 0.947 16.072 1.00 36.78 203 PRO A CA 1
ATOM 1610 C C . PRO A 1 203 ? -30.047 0.857 15.963 1.00 36.78 203 PRO A C 1
ATOM 1612 O O . PRO A 1 203 ? -30.764 1.730 16.453 1.00 36.78 203 PRO A O 1
ATOM 1615 N N . LEU A 1 204 ? -30.534 -0.198 15.301 1.00 34.56 204 LEU A N 1
ATOM 1616 C CA . LEU A 1 204 ? -31.938 -0.611 15.368 1.00 34.56 204 LEU A CA 1
ATOM 1617 C C . LEU A 1 204 ? -32.364 -0.670 16.845 1.00 34.56 204 LEU A C 1
ATOM 1619 O O . LEU A 1 204 ? -31.607 -1.227 17.649 1.00 34.56 204 LEU A O 1
ATOM 1623 N N . PRO A 1 205 ? -33.531 -0.119 17.224 1.00 35.97 205 PRO A N 1
ATOM 1624 C CA . PRO A 1 205 ? -34.021 -0.266 18.583 1.00 35.97 205 PRO A CA 1
ATOM 1625 C C . PRO A 1 205 ? -34.226 -1.754 18.877 1.00 35.97 205 PRO A C 1
ATOM 1627 O O . PRO A 1 205 ? -34.789 -2.488 18.062 1.00 35.97 205 PRO A O 1
ATOM 1630 N N . ALA A 1 206 ? -33.735 -2.197 20.035 1.00 43.59 206 ALA A N 1
ATOM 1631 C CA . ALA A 1 206 ? -34.052 -3.512 20.564 1.00 43.59 206 ALA A CA 1
ATOM 1632 C C . ALA A 1 206 ? -35.568 -3.572 20.789 1.00 43.59 206 ALA A C 1
ATOM 1634 O O . ALA A 1 206 ? -36.106 -2.833 21.614 1.00 43.59 206 ALA A O 1
ATOM 1635 N N . VAL A 1 207 ? -36.252 -4.403 20.006 1.00 46.91 207 VAL A N 1
ATOM 1636 C CA . VAL A 1 207 ? -37.631 -4.797 20.292 1.00 46.91 207 VAL A CA 1
ATOM 1637 C C . VAL A 1 207 ? -37.559 -5.757 21.479 1.00 46.91 207 VAL A C 1
ATOM 1639 O O . VAL A 1 207 ? -36.738 -6.678 21.464 1.00 46.91 207 VAL A O 1
ATOM 1642 N N . GLY A 1 208 ? -38.332 -5.439 22.521 1.00 43.28 208 GLY A N 1
ATOM 1643 C CA . GLY A 1 208 ? -38.450 -6.220 23.753 1.00 43.28 208 GLY A CA 1
ATOM 1644 C C . GLY A 1 208 ? -39.225 -7.518 23.600 1.00 43.28 208 GLY A C 1
ATOM 1645 O O . GLY A 1 208 ? -39.733 -7.794 22.490 1.00 43.28 208 GLY A O 1
#

Nearest PDB structures (foldseek):
  4h9d-assembly1_A  TM=9.020E-01  e=1.949E-04  Geobacter metallireducens GS-15
  4h9d-assembly1_B  TM=8.774E-01  e=3.062E-04  Geobacter metallireducens GS-15
  4h9d-assembly1_C  TM=8.874E-01  e=1.989E-03  Geobacter metallireducens GS-15
  8d2p-assembly1_A  TM=4.813E-01  e=5.582E-03  Acidothermus cellulolyticus 11B
  8d2q-assembly1_A  TM=4.957E-01  e=7.226E-03  Acidothermus cellulolyticus 11B

Secondary structure (DSSP, 8-state):
----TTEEEEE-TTS-EEEEEEHHHHHHHHTTS-EEE--EEEE-SS-EEEE-SEEE-S---------SSPPP-HHHHHHHTTTB-TTT--B--TTTEEEEESS-GGGT--SSTTTEEEEEHHHHHHHTT--TTTTTPPPSS--------HHHHHHHHHT--TTTS-GGGGGG---HHHHHHHHHHHGGGS----TT-----PPPP---

Foldseek 3Di:
DDACPQWAFEAELVLATDDIHGQVVQVVVVVVADADDFPDWDDDPPDIDGGRNYGYHDDDDDDPPPDQFDDDDPLVQCLQLLCAAQQQRDHDDPVQKDKAFLQHVVNVTDSDQQGIHIHGPVVRVVCDNHHCVRVVTDGPDGGDGDSDGPQCVVCSVVLNAPVRDDPVCPVRHDRPSSPVSVVVVVVVVPDDDPVDDPPDPDDDDDDD

Mean predicted aligned error: 12.51 Å

Sequence (208 aa):
MANFERRVLVLDSRYEPVKIVGLQVGFVLLYTVPVLDSPRLIRGVSQSFTVPWIIRLFNCAPRNRRGHGARFSRQNVYLRDGFRCQYCNCAGSMLNLTLDHLVPLARGGKTSWDNIVTACKTCNLRKGARTIEELGIRLPRMPEQPNFNRTALFALRYGLTSRNIPESWIGYVDLSVSNRLLDVRAGTASDELSPNSPHFVTPLPAVG

Solvent-accessible surface area (backbone atoms only — not comparable to full-atom values): 12641 Å² total; per-residue (Å²): 130,87,80,57,91,61,40,16,43,31,23,37,73,82,57,45,68,75,50,81,40,47,48,73,62,38,58,60,45,56,81,76,40,68,72,77,46,54,93,43,75,46,78,54,98,88,53,71,42,72,40,51,50,36,37,34,36,77,84,68,77,82,77,76,82,79,63,96,46,62,69,93,44,74,68,52,45,33,58,73,46,66,36,21,15,58,80,75,62,51,74,58,50,83,88,60,40,41,77,41,47,48,46,25,62,94,76,72,31,59,97,43,48,68,27,44,43,30,22,34,60,69,58,43,62,68,48,54,87,42,39,43,73,80,68,64,55,78,60,94,62,84,50,59,75,53,82,44,53,72,33,28,51,49,20,50,75,72,69,32,26,91,89,66,52,57,77,91,48,55,91,45,42,41,39,72,59,30,38,56,51,47,53,62,56,59,62,57,74,75,61,79,84,70,96,82,72,82,78,65,78,72,79,78,79,82,79,129

pLDDT: mean 76.1, std 18.42, range [29.62, 96.88]

=== Feature glossary ===
The record interleaves many kinds of information about one protein. Here is each kind framed as the question it answers.

Q: What known structures does this most resemble?
A: Structural nearest neighbors (via Foldseek easy-search vs the PDB). Reported per hit: target PDB id, E-value, and alignment TM-score. A TM-score above ~0.5 is the conventional threshold for 'same fold'.

Q: Where is each backbone atom in 3D?
A: The mmCIF table is the protein's shape written out atom by atom. For each backbone N, Cα, C, and carbonyl O, it records an (x, y, z) coordinate triple in Å plus the residue type, chain letter, and residue number.

Q: What are the backbone torsion angles?
A: The φ/ψ torsion pair specifies the backbone conformation at each residue. φ rotates about the N–Cα bond, ψ about the Cα–C bond. Steric clashes forbid most of the (φ, ψ) plane — the allowed regions (α-helix basin, β-sheet basin, left-handed helix) are the Ramachandran-allowed regions.

Q: Which residues are buried vs exposed?
A: Solvent-accessible surface area (SASA) is the area in Å² traced out by the centre of a 1.4 Å probe sphere (a water molecule) rolled over the protein's van der Waals surface (Shrake–Rupley / Lee–Richards construction). Buried residues have near-zero SASA; fully exposed residues can exceed 200 Å². The total SASA scales roughly with the number of surface residues.

Q: How confident is the AlphaFold model at each residue?
A: pLDDT is the predicted lDDT-Cα score: AlphaFold's confidence that the local environment of each residue (all inter-atomic distances within 15 Å) is correctly placed. It is a per-residue number between 0 and 100, with higher meaning more reliable.

Q: What does the local fold look like, residue by residue?
A: 3Di is Foldseek's structural alphabet. Each residue is assigned one of twenty discrete states based on how its Cα sits relative to its spatial (not sequential) neighbors. Aligning 3Di strings finds structural homologs roughly as well as full 3D superposition, but orders of magnitude faster.

Q: How big and how compact is the whole molecule?
A: Radius of gyration (Rg) is the root-mean-square distance of Cα atoms from their centroid — a single number for overall size and compactness. A globular domain of N residues has Rg ≈ 2.2·N^0.38 Å; an extended or disordered chain has a much larger Rg. The Cα contact count is the number of residue pairs whose Cα atoms are within 8 Å and are more than four positions apart in sequence — a standard proxy for tertiary packing density. The bounding box is the smallest axis-aligned box enclosing all Cα atoms.

Q: Which residues are in helices, strands, or loops?
A: DSSP 8-state secondary structure assigns each residue one of H (α-helix), G (3₁₀-helix), I (π-helix), E (extended β-strand), B (isolated β-bridge), T (hydrogen-bonded turn), S (bend), or '-' (coil). The assignment is computed from backbone hydrogen-bond geometry via the Kabsch–Sander algorithm.

Q: How mobile is each atom in the crystal?
A: Crystallographic B-factors measure how much each atom's electron density is smeared out, in Å². They rise in mobile loops and surface residues and fall in the buried interior. In AlphaFold models this column is repurposed to hold pLDDT instead.

Q: What if only a Cα trace is available?
A: P-SEA three-state annotation labels each residue as helix, strand, or coil based purely on the geometry of the Cα trace. It serves as a fallback when the full backbone (and thus DSSP) is unavailable.

Q: What family and function is it annotated with?
A: Database cross-references. InterPro integrates a dozen domain/family signature databases into unified entries with residue-range hits. GO terms attach function/process/location labels with evidence codes. CATH codes position the fold in a four-level structural taxonomy. Organism is the NCBI-taxonomy species name.

Q: Are the domains correctly placed relative to each other?
A: Predicted Aligned Error (PAE) is an AlphaFold confidence matrix: entry (i, j) is the expected error in the position of residue j, in ångströms, when the prediction is superimposed on the true structure at residue i. Low PAE within a block of residues means that block is internally rigid and well-predicted; high PAE between two blocks means their relative placement is uncertain even if each block individually is confident.

Q: What do the diagnostic plots show?
A: Three diagnostic plots accompany the record. The Cα contact map visualizes the tertiary structure as a 2D adjacency matrix (8 Å cutoff, sequence-local contacts suppressed). The Ramachandran plot shows the distribution of backbone (φ, ψ) torsions, with points in the α and β basi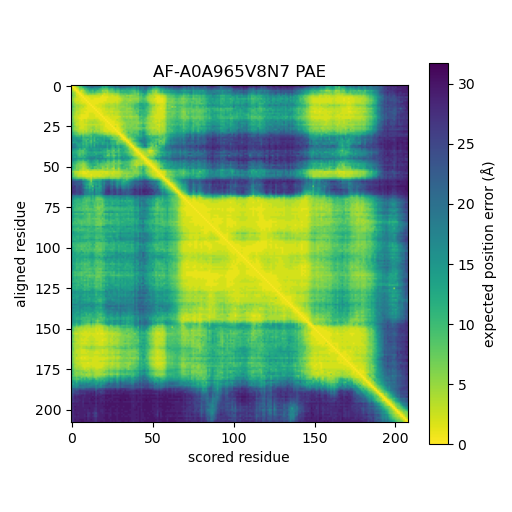ns reflecting secondary structure content. The PAE plot shows AlphaFold's inter-residue confidence as a color matrix.

Q: What is the amino-acid chain?
A: Primary structure: the covalent order of the twenty standard amino acids along the backbone. Two proteins with the same sequence will (almost always) fold to the same structure; two with 30% identity often share a fold but not the details.

Q: What do the rendered images show?
A: The six renders are orthographic views along the three Cartesian axes in both directions. Representation (cartoon, sticks, or surface) and color scheme (sequence-rainbow or by-chain) vary across proteins so the training set covers all the common visualization conventions.